Protein AF-A0AAQ0BSC2-F1 (afdb_monomer)

pLDDT: mean 71.48, std 18.11, range [38.56, 98.19]

InterPro domains:
  IPR001387 Cro/C1-type, helix-turn-helix domain [PF01381] (160-189)
  IPR010982 Lambda repressor-like, DNA-binding domain superfamily [SSF47413] (155-192)

Structure (mmCIF, N/CA/C/O backbone):
data_AF-A0AAQ0BSC2-F1
#
_entry.id   AF-A0AAQ0BSC2-F1
#
loop_
_atom_site.group_PDB
_atom_site.id
_atom_site.type_symbol
_atom_site.label_atom_id
_atom_site.label_alt_id
_atom_site.label_comp_id
_atom_site.label_asym_id
_atom_site.label_entity_id
_atom_site.label_seq_id
_atom_site.pdbx_PDB_ins_code
_atom_site.Cartn_x
_atom_site.Cartn_y
_atom_site.Cartn_z
_atom_site.occupancy
_atom_site.B_iso_or_equiv
_atom_site.auth_seq_id
_atom_site.auth_comp_id
_atom_site.auth_asym_id
_atom_site.auth_atom_id
_atom_site.pdbx_PDB_model_num
ATOM 1 N N . MET A 1 1 ? 40.636 36.436 -39.375 1.00 67.44 1 MET A N 1
ATOM 2 C CA . MET A 1 1 ? 40.539 35.038 -38.901 1.00 67.44 1 MET A CA 1
ATOM 3 C C . MET A 1 1 ? 39.418 34.820 -37.890 1.00 67.44 1 MET A C 1
ATOM 5 O O . MET A 1 1 ? 38.574 33.982 -38.158 1.00 67.44 1 MET A O 1
ATOM 9 N N . ALA A 1 2 ? 39.302 35.623 -36.826 1.00 76.56 2 ALA A N 1
ATOM 10 C CA . ALA A 1 2 ? 38.273 35.432 -35.789 1.00 76.56 2 ALA A CA 1
ATOM 11 C C . ALA A 1 2 ? 36.797 35.481 -36.261 1.00 76.56 2 ALA A C 1
ATOM 13 O O . ALA A 1 2 ? 35.924 34.941 -35.589 1.00 76.56 2 ALA A O 1
ATOM 14 N N . LEU A 1 3 ? 36.490 36.124 -37.397 1.00 76.06 3 LEU A N 1
ATOM 15 C CA . LEU A 1 3 ? 35.118 36.169 -37.9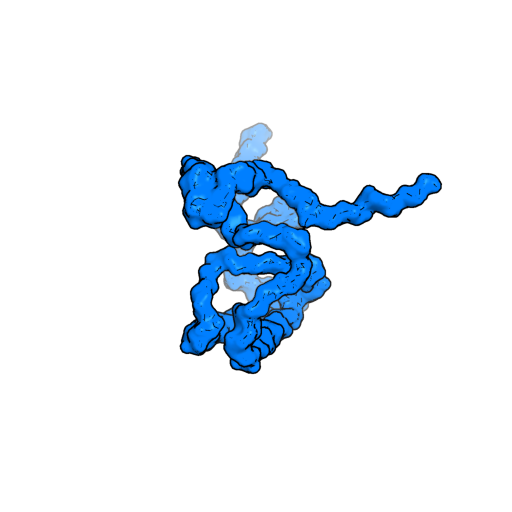26 1.00 76.06 3 LEU A CA 1
ATOM 16 C C . LEU A 1 3 ? 34.697 34.846 -38.597 1.00 76.06 3 LEU A C 1
ATOM 18 O O . LEU A 1 3 ? 33.540 34.458 -38.492 1.00 76.06 3 LEU A O 1
ATOM 22 N N . ALA A 1 4 ? 35.637 34.144 -39.241 1.00 76.06 4 ALA A N 1
ATOM 23 C CA . ALA A 1 4 ? 35.363 32.890 -39.946 1.00 76.06 4 ALA A CA 1
ATOM 24 C C . ALA A 1 4 ? 35.142 31.727 -38.965 1.00 76.06 4 ALA A C 1
ATOM 26 O O . ALA A 1 4 ? 34.224 30.936 -39.139 1.00 76.06 4 ALA A O 1
ATOM 27 N N . GLU A 1 5 ? 35.916 31.676 -37.878 1.00 82.19 5 GLU A N 1
ATOM 28 C CA . GLU A 1 5 ? 35.759 30.656 -36.830 1.00 82.19 5 GLU A CA 1
ATOM 29 C C . GLU A 1 5 ? 34.403 30.760 -36.117 1.00 82.19 5 GLU A C 1
ATOM 31 O O . GLU A 1 5 ? 33.787 29.743 -35.802 1.00 82.19 5 GLU A O 1
ATOM 36 N N . ARG A 1 6 ? 33.886 31.983 -35.922 1.00 81.25 6 ARG A N 1
ATOM 37 C CA . ARG A 1 6 ? 32.558 32.197 -35.324 1.00 81.25 6 ARG A CA 1
ATOM 38 C C . ARG A 1 6 ? 31.429 31.668 -36.213 1.00 81.25 6 ARG A C 1
ATOM 40 O O . ARG A 1 6 ? 30.504 31.052 -35.694 1.00 81.25 6 ARG A O 1
ATOM 47 N N . GLN A 1 7 ? 31.532 31.844 -37.532 1.00 83.50 7 GLN A N 1
ATOM 48 C CA . GLN A 1 7 ? 30.530 31.346 -38.484 1.00 83.50 7 GLN A CA 1
ATOM 49 C C . GLN A 1 7 ? 30.492 29.807 -38.535 1.00 83.50 7 GLN A C 1
ATOM 51 O O . GLN A 1 7 ? 29.414 29.215 -38.615 1.00 83.50 7 GLN A O 1
ATOM 56 N N . THR A 1 8 ? 31.640 29.135 -38.419 1.00 82.38 8 THR A N 1
ATOM 57 C CA . THR A 1 8 ? 31.699 27.662 -38.405 1.00 82.38 8 THR A CA 1
ATOM 58 C C . THR A 1 8 ? 31.036 27.070 -37.158 1.00 82.38 8 THR A C 1
ATOM 60 O O . THR A 1 8 ? 30.249 26.132 -37.258 1.00 82.38 8 THR A O 1
ATOM 63 N N . VAL A 1 9 ? 31.279 27.648 -35.979 1.00 84.81 9 VAL A N 1
ATOM 64 C CA . VAL A 1 9 ? 30.692 27.147 -34.720 1.00 84.81 9 VAL A CA 1
ATOM 65 C C . VAL A 1 9 ? 29.170 27.343 -34.684 1.00 84.81 9 VAL A C 1
ATOM 67 O O . VAL A 1 9 ? 28.435 26.488 -34.178 1.00 84.81 9 VAL A O 1
ATOM 70 N N . GLU A 1 10 ? 28.676 28.450 -35.241 1.00 85.75 10 GLU A N 1
ATOM 71 C CA . GLU A 1 10 ? 27.243 28.753 -35.291 1.00 85.75 10 GLU A CA 1
ATOM 72 C C . GLU A 1 10 ? 26.493 27.805 -36.241 1.00 85.75 10 GLU A C 1
ATOM 74 O O . GLU A 1 10 ? 25.466 27.233 -35.864 1.00 85.75 10 GLU A O 1
ATOM 79 N N . THR A 1 11 ? 27.057 27.540 -37.425 1.00 84.12 11 THR A N 1
ATOM 80 C CA . THR A 1 11 ? 26.480 26.593 -38.397 1.00 84.12 11 THR A CA 1
ATOM 81 C C . THR A 1 11 ? 26.459 25.155 -37.874 1.00 84.12 11 THR A C 1
ATOM 83 O O . THR A 1 11 ? 25.448 24.463 -38.021 1.00 84.12 11 THR A O 1
ATOM 86 N N . GLU A 1 12 ? 27.510 24.712 -37.179 1.00 81.88 12 GLU A N 1
ATOM 87 C CA . GLU A 1 12 ? 27.555 23.382 -36.562 1.00 81.88 12 GLU A CA 1
ATOM 88 C C . GLU A 1 12 ? 26.518 23.239 -35.434 1.00 81.88 12 GLU A C 1
ATOM 90 O O . GLU A 1 12 ? 25.821 22.225 -35.320 1.00 81.88 12 GLU A O 1
ATOM 95 N N . THR A 1 13 ? 26.349 24.285 -34.623 1.00 86.75 13 THR A N 1
ATOM 96 C CA . THR A 1 13 ? 25.344 24.311 -33.552 1.00 86.75 13 THR A CA 1
ATOM 97 C C . THR A 1 13 ? 23.924 24.251 -34.118 1.00 86.75 13 THR A C 1
ATOM 99 O O . THR A 1 13 ? 23.075 23.517 -33.600 1.00 86.75 13 THR A O 1
ATOM 102 N N . GLN A 1 14 ? 23.666 24.969 -35.212 1.00 84.56 14 GLN A N 1
ATOM 103 C CA . GLN A 1 14 ? 22.372 24.968 -35.886 1.00 84.56 14 GLN A CA 1
ATOM 104 C C . GLN A 1 14 ? 22.069 23.607 -36.535 1.00 84.56 14 GLN A C 1
ATOM 106 O O . GLN A 1 14 ? 20.964 23.085 -36.369 1.00 84.56 14 GLN A O 1
ATOM 111 N N . ALA A 1 15 ? 23.058 22.973 -37.175 1.00 74.19 15 ALA A N 1
ATOM 112 C CA . ALA A 1 15 ? 22.928 21.621 -37.722 1.00 74.19 15 ALA A CA 1
ATOM 113 C C . ALA A 1 15 ? 22.594 20.585 -36.630 1.00 74.19 15 ALA A C 1
ATOM 115 O O . ALA A 1 15 ? 21.689 19.764 -36.800 1.00 74.19 15 ALA A O 1
ATOM 116 N N . ARG A 1 16 ? 23.238 20.675 -35.456 1.00 74.88 16 ARG A N 1
ATOM 117 C CA . ARG A 1 16 ? 22.936 19.816 -34.295 1.00 74.88 16 ARG A CA 1
ATOM 118 C C . ARG A 1 16 ? 21.506 20.001 -33.783 1.00 74.88 16 ARG A C 1
ATOM 120 O O . ARG A 1 16 ? 20.845 19.021 -33.440 1.00 74.88 16 ARG A O 1
ATOM 127 N N . GLN A 1 17 ? 21.002 21.235 -33.735 1.00 79.94 17 GLN A N 1
ATOM 128 C CA . GLN A 1 17 ? 19.617 21.495 -33.323 1.00 79.94 17 GLN A CA 1
ATOM 129 C C . GLN A 1 17 ? 18.594 20.926 -34.315 1.00 79.94 17 GLN A C 1
ATOM 131 O O . GLN A 1 17 ? 17.562 20.403 -33.888 1.00 79.94 17 GLN A O 1
ATOM 136 N N . ILE A 1 18 ? 18.885 20.987 -35.617 1.00 75.06 18 ILE A N 1
ATOM 137 C CA . ILE A 1 18 ? 18.033 20.406 -36.662 1.00 75.06 18 ILE A CA 1
ATOM 138 C C . ILE A 1 18 ? 17.999 18.879 -36.531 1.00 75.06 18 ILE A C 1
ATOM 140 O O . ILE A 1 18 ? 16.911 18.308 -36.459 1.00 75.06 18 ILE A O 1
ATOM 144 N N . LEU A 1 19 ? 19.157 18.224 -36.391 1.00 70.81 19 LEU A N 1
ATOM 145 C CA . LEU A 1 19 ? 19.240 16.768 -36.219 1.00 70.81 19 LEU A CA 1
ATOM 146 C C . LEU A 1 19 ? 18.521 16.286 -34.955 1.00 70.81 19 LEU A C 1
ATOM 148 O O . LEU A 1 19 ? 17.802 15.290 -34.997 1.00 70.81 19 LEU A O 1
ATOM 152 N N . LYS A 1 20 ? 18.634 17.029 -33.848 1.00 72.31 20 LYS A N 1
ATOM 153 C CA . LYS A 1 20 ? 17.917 16.719 -32.604 1.00 72.31 20 LYS A CA 1
ATOM 154 C C . LYS A 1 20 ? 16.396 16.829 -32.763 1.00 72.31 20 LYS A C 1
ATOM 156 O O . LYS A 1 20 ? 15.669 16.038 -32.172 1.00 72.31 20 LYS A O 1
ATOM 161 N N . ARG A 1 21 ? 15.905 17.789 -33.558 1.00 74.12 21 ARG A N 1
ATOM 162 C CA . ARG A 1 21 ? 14.469 17.931 -33.866 1.00 74.12 21 ARG A CA 1
ATOM 163 C C . ARG A 1 21 ? 13.961 16.861 -34.832 1.00 74.12 21 ARG A C 1
ATOM 165 O O . ARG A 1 21 ? 12.816 16.449 -34.709 1.00 74.12 21 ARG A O 1
ATOM 172 N N . GLN A 1 22 ? 14.799 16.415 -35.763 1.00 77.44 22 GLN A N 1
ATOM 173 C CA . GLN A 1 22 ? 14.463 15.393 -36.762 1.00 77.44 22 GLN A CA 1
ATOM 174 C C . GLN A 1 22 ? 14.699 13.957 -36.267 1.00 77.44 22 GLN A C 1
ATOM 176 O O . GLN A 1 22 ? 14.525 13.009 -37.026 1.00 77.44 22 GLN A O 1
ATOM 181 N N . GLY A 1 23 ? 15.071 13.790 -34.994 1.00 80.94 23 GLY A N 1
ATOM 182 C CA . GLY A 1 23 ? 15.196 12.487 -34.355 1.00 80.94 23 GLY A CA 1
ATOM 183 C C . GLY A 1 23 ? 16.481 11.731 -34.676 1.00 80.94 23 GLY A C 1
ATOM 184 O O . GLY A 1 23 ? 16.468 10.525 -34.512 1.00 80.94 23 GLY A O 1
ATOM 185 N N . GLY A 1 24 ? 17.566 12.391 -35.103 1.00 83.19 24 GLY A N 1
ATOM 186 C CA . GLY A 1 24 ? 18.868 11.761 -35.375 1.00 83.19 24 GLY A CA 1
ATOM 187 C C . GLY A 1 24 ? 19.424 10.930 -34.206 1.00 83.19 24 GLY A C 1
ATOM 188 O O . GLY A 1 24 ? 19.075 11.152 -33.046 1.00 83.19 24 GLY A O 1
ATOM 189 N N . TYR A 1 25 ? 20.315 9.983 -34.502 1.00 80.00 25 TYR A N 1
ATOM 190 C CA . TYR A 1 25 ? 20.993 9.163 -33.491 1.00 80.00 25 TYR A CA 1
ATOM 191 C C . TYR A 1 25 ? 22.417 9.676 -33.245 1.00 80.00 25 TYR A C 1
ATOM 193 O O . TYR A 1 25 ? 23.099 10.119 -34.171 1.00 80.00 25 TYR A O 1
ATOM 201 N N . ARG A 1 26 ? 22.869 9.616 -31.988 1.00 82.00 26 ARG A N 1
ATOM 202 C CA . ARG A 1 26 ? 24.246 9.944 -31.606 1.00 82.00 26 ARG A CA 1
ATOM 203 C C . ARG A 1 26 ? 25.057 8.659 -31.513 1.00 82.00 26 ARG A C 1
ATOM 205 O O . ARG A 1 26 ? 24.762 7.826 -30.659 1.00 82.00 26 ARG A O 1
ATOM 212 N N . ASP A 1 27 ? 26.077 8.532 -32.351 1.00 76.88 27 ASP A N 1
ATOM 213 C CA . ASP A 1 27 ? 26.990 7.393 -32.310 1.00 76.88 27 ASP A CA 1
ATOM 214 C C . ASP A 1 27 ? 27.767 7.397 -30.975 1.00 76.88 27 ASP A C 1
ATOM 216 O O . ASP A 1 27 ? 28.404 8.400 -30.637 1.00 76.88 27 ASP A O 1
ATOM 220 N N . PRO A 1 28 ? 27.704 6.317 -30.176 1.00 61.62 28 PRO A N 1
ATOM 221 C CA . PRO A 1 28 ? 28.366 6.246 -28.879 1.00 61.62 28 PRO A CA 1
ATOM 222 C C . PRO A 1 28 ? 29.896 6.173 -28.972 1.00 61.62 28 PRO A C 1
ATOM 224 O O . PRO A 1 28 ? 30.553 6.479 -27.979 1.00 61.62 28 PRO A O 1
ATOM 227 N N . LEU A 1 29 ? 30.464 5.778 -30.118 1.00 66.88 29 LEU A N 1
ATOM 228 C CA . LEU A 1 29 ? 31.912 5.640 -30.296 1.00 66.88 29 LEU A CA 1
ATOM 229 C C . LEU A 1 29 ? 32.557 6.948 -30.758 1.00 66.88 29 LEU A C 1
ATOM 231 O O . LEU A 1 29 ? 33.541 7.386 -30.167 1.00 66.88 29 LEU A O 1
ATOM 235 N N . SER A 1 30 ? 31.997 7.590 -31.786 1.00 83.75 30 SER A N 1
ATOM 236 C CA . SER A 1 30 ? 32.516 8.862 -32.316 1.00 83.75 30 SER A CA 1
ATOM 237 C C . SER A 1 30 ? 31.967 10.093 -31.588 1.00 83.75 30 SER A C 1
ATOM 239 O O . SER A 1 30 ? 32.591 11.152 -31.577 1.00 83.75 30 SER A O 1
ATOM 241 N N . GLY A 1 31 ? 30.791 9.979 -30.963 1.00 83.94 31 GLY A N 1
ATOM 242 C CA . GLY A 1 31 ? 30.077 11.101 -30.359 1.00 83.94 31 GLY A CA 1
ATOM 243 C C . GLY A 1 31 ? 29.388 12.026 -31.368 1.00 83.94 31 GLY A C 1
ATOM 244 O O . GLY A 1 31 ? 28.750 12.994 -30.929 1.00 83.94 31 GLY A O 1
ATOM 245 N N . GLU A 1 32 ? 29.496 11.730 -32.668 1.00 80.81 32 GLU A N 1
ATOM 246 C CA . GLU A 1 32 ? 28.893 12.480 -33.767 1.00 80.81 32 GLU A CA 1
ATOM 247 C C . GLU A 1 32 ? 27.393 12.187 -33.910 1.00 80.81 32 GLU A C 1
ATOM 249 O O . GLU A 1 32 ? 26.880 11.141 -33.502 1.00 80.81 32 GLU A O 1
ATOM 254 N N . TRP A 1 33 ? 26.670 13.151 -34.478 1.00 79.88 33 TRP A N 1
ATOM 255 C CA . TRP A 1 33 ? 25.238 13.038 -34.739 1.00 79.88 33 TRP A CA 1
ATOM 256 C C . TRP A 1 33 ? 24.997 12.663 -36.194 1.00 79.88 33 TRP A C 1
ATOM 258 O O . TRP A 1 33 ? 25.408 13.392 -37.095 1.00 79.88 33 TRP A O 1
ATOM 268 N N . TYR A 1 34 ? 24.261 11.575 -36.408 1.00 75.94 34 TYR A N 1
ATOM 269 C CA . TYR A 1 34 ? 23.864 11.110 -37.730 1.00 75.94 34 TYR A CA 1
ATOM 270 C C . TYR A 1 34 ? 22.351 11.294 -37.919 1.00 75.94 34 TYR A C 1
ATOM 272 O O . TYR A 1 34 ? 21.574 11.027 -36.992 1.00 75.94 34 TYR A O 1
ATOM 280 N N . PRO A 1 35 ? 21.890 11.751 -39.097 1.00 80.69 35 PRO A N 1
ATOM 281 C CA . PRO A 1 35 ? 20.468 11.712 -39.418 1.00 80.69 35 PRO A CA 1
ATOM 282 C C . PRO A 1 35 ? 19.991 10.255 -39.404 1.00 80.69 35 PRO A C 1
ATOM 284 O O . PRO A 1 35 ? 20.728 9.363 -39.830 1.00 80.69 35 PRO A O 1
ATOM 287 N N . PHE A 1 36 ? 18.764 9.994 -38.937 1.00 69.06 36 PHE A N 1
ATOM 288 C CA . PHE A 1 36 ? 18.170 8.678 -39.179 1.00 69.06 36 PHE A CA 1
ATOM 289 C C . PHE A 1 36 ? 18.122 8.463 -40.694 1.00 69.06 36 PHE A C 1
ATOM 291 O O . PHE A 1 36 ? 17.682 9.368 -41.413 1.00 69.06 36 PHE A O 1
ATOM 298 N N . PRO A 1 37 ? 18.585 7.312 -41.205 1.00 66.12 37 PRO A N 1
ATOM 299 C CA . PRO A 1 37 ? 18.471 7.039 -42.624 1.00 66.12 37 PRO A CA 1
ATOM 300 C C . PRO A 1 37 ? 16.989 7.103 -43.004 1.00 66.12 37 PRO A C 1
ATOM 302 O O . PRO A 1 37 ? 16.150 6.489 -42.342 1.00 66.12 37 PRO A O 1
ATOM 305 N N . ALA A 1 38 ? 16.664 7.864 -44.055 1.00 58.78 38 ALA A N 1
ATOM 306 C CA . ALA A 1 38 ? 15.328 7.841 -44.639 1.00 58.78 38 ALA A CA 1
ATOM 307 C C . ALA A 1 38 ? 14.943 6.377 -44.931 1.00 58.78 38 ALA A C 1
ATOM 309 O O . ALA A 1 38 ? 15.820 5.605 -45.333 1.00 58.78 38 ALA A O 1
ATOM 310 N N . PRO A 1 39 ? 13.677 5.968 -44.747 1.00 56.38 39 PRO A N 1
ATOM 311 C CA . PRO A 1 39 ? 13.263 4.567 -44.877 1.00 56.38 39 PRO A CA 1
ATOM 312 C C . PRO A 1 39 ? 13.563 3.956 -46.260 1.00 56.38 39 PRO A C 1
ATOM 314 O O . PRO A 1 39 ? 13.664 2.737 -46.373 1.00 56.38 39 PRO A O 1
ATOM 317 N N . GLU A 1 40 ? 13.792 4.784 -47.285 1.00 50.31 40 GLU A N 1
ATOM 318 C CA . GLU A 1 40 ? 14.207 4.379 -48.638 1.00 50.31 40 GLU A CA 1
ATOM 319 C C . GLU A 1 40 ? 15.724 4.109 -48.797 1.00 50.31 40 GLU A C 1
ATOM 321 O O . GLU A 1 40 ? 16.142 3.391 -49.706 1.00 50.31 40 GLU A O 1
ATOM 326 N N . ALA A 1 41 ? 16.575 4.662 -47.929 1.00 50.41 41 ALA A N 1
ATOM 327 C CA . ALA A 1 41 ? 18.034 4.544 -48.016 1.00 50.41 41 ALA A CA 1
ATOM 328 C C . ALA A 1 41 ? 18.645 3.144 -47.736 1.00 50.41 41 ALA A C 1
ATOM 330 O O . ALA A 1 41 ? 19.745 2.889 -48.241 1.00 50.41 41 ALA A O 1
ATOM 331 N N . PRO A 1 42 ? 18.017 2.205 -46.989 1.00 56.62 42 PRO A N 1
ATOM 332 C CA . PRO A 1 42 ? 18.660 0.934 -46.655 1.00 56.62 42 PRO A CA 1
ATOM 333 C C . PRO A 1 42 ? 18.937 0.060 -47.878 1.00 56.62 42 PRO A C 1
ATOM 335 O O . PRO A 1 42 ? 19.923 -0.670 -47.895 1.00 56.62 42 PRO A O 1
ATOM 338 N N . VAL A 1 43 ? 18.102 0.124 -48.919 1.00 55.97 43 VAL A N 1
ATOM 339 C CA . VAL A 1 43 ? 18.140 -0.869 -50.004 1.00 55.97 43 VAL A CA 1
ATOM 340 C C . VAL A 1 43 ? 19.433 -0.771 -50.823 1.00 55.97 43 VAL A C 1
ATOM 342 O O . VAL A 1 43 ? 20.054 -1.793 -51.101 1.00 55.97 43 VAL A O 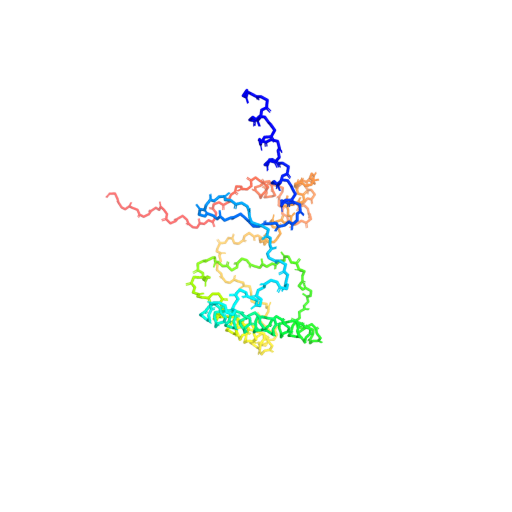1
ATOM 345 N N . ALA A 1 44 ? 19.899 0.446 -51.129 1.00 57.44 44 ALA A N 1
ATOM 346 C CA . ALA A 1 44 ? 21.121 0.667 -51.912 1.00 57.44 44 ALA A CA 1
ATOM 347 C C . ALA A 1 44 ? 22.419 0.397 -51.119 1.00 57.44 44 ALA A C 1
ATOM 349 O O . ALA A 1 44 ? 23.455 0.051 -51.697 1.00 57.44 44 ALA A O 1
ATOM 350 N N . LEU A 1 45 ? 22.373 0.543 -49.791 1.00 55.16 45 LEU A N 1
ATOM 351 C CA . LEU A 1 45 ? 23.496 0.265 -48.890 1.00 55.16 45 LEU A CA 1
ATOM 352 C C . LEU A 1 45 ? 23.608 -1.237 -48.592 1.00 55.16 45 LEU A C 1
ATOM 354 O O . LEU A 1 45 ? 24.708 -1.784 -48.614 1.00 55.16 45 LEU A O 1
ATOM 358 N N . LEU A 1 46 ? 22.478 -1.927 -48.424 1.00 52.41 46 LEU A N 1
ATOM 359 C CA . LEU A 1 46 ? 22.427 -3.375 -48.198 1.00 52.41 46 LEU A CA 1
ATOM 360 C C . LEU A 1 46 ? 22.898 -4.182 -49.418 1.00 52.41 46 LEU A C 1
ATOM 362 O O . LEU A 1 46 ? 23.487 -5.245 -49.244 1.00 52.41 46 LEU A O 1
ATOM 366 N N . SER A 1 47 ? 22.746 -3.664 -50.642 1.00 62.38 47 SER A N 1
ATOM 367 C CA . SER A 1 47 ? 23.335 -4.283 -51.842 1.00 62.38 47 SER A CA 1
ATOM 368 C C . SER A 1 47 ? 24.868 -4.266 -51.868 1.00 62.38 47 SER A C 1
ATOM 370 O O . SER A 1 47 ? 25.464 -5.080 -52.567 1.00 62.38 47 SER A O 1
ATOM 372 N N . LYS A 1 48 ? 25.520 -3.370 -51.113 1.00 71.94 48 LYS A N 1
ATOM 373 C CA . LYS A 1 48 ? 26.989 -3.318 -51.010 1.00 71.94 48 LYS A CA 1
ATOM 374 C C . LYS A 1 48 ? 27.545 -4.217 -49.898 1.00 71.94 48 LYS A C 1
ATOM 376 O O . LYS A 1 48 ? 28.742 -4.480 -49.892 1.00 71.94 48 LYS A O 1
ATOM 381 N N . PHE A 1 49 ? 26.689 -4.696 -48.990 1.00 66.56 49 PHE A N 1
ATOM 382 C CA . PHE A 1 49 ? 27.074 -5.477 -47.811 1.00 66.56 49 PHE A CA 1
ATOM 383 C C . PHE A 1 49 ? 26.092 -6.645 -47.591 1.00 66.56 49 PHE A C 1
ATOM 385 O O . PHE A 1 49 ? 25.165 -6.531 -46.782 1.00 66.56 49 PHE A O 1
ATOM 392 N N . PRO A 1 50 ? 26.266 -7.779 -48.298 1.00 68.75 50 PRO A N 1
ATOM 393 C CA . PRO A 1 50 ? 25.329 -8.908 -48.249 1.00 68.75 50 PRO A CA 1
ATOM 394 C C . PRO A 1 50 ? 25.166 -9.511 -46.841 1.00 68.75 50 PRO A C 1
ATOM 396 O O . PRO A 1 50 ? 24.073 -9.955 -46.489 1.00 68.75 50 PRO A O 1
ATOM 399 N N . GLU A 1 51 ? 26.199 -9.439 -45.999 1.00 56.66 51 GLU A N 1
ATOM 400 C CA . GLU A 1 51 ? 26.159 -9.884 -44.598 1.00 56.66 51 GLU A CA 1
ATOM 401 C C . GLU A 1 51 ? 25.182 -9.047 -43.748 1.00 56.66 51 GLU A C 1
ATOM 403 O O . GLU A 1 51 ? 24.395 -9.589 -42.969 1.00 56.66 51 GLU A O 1
ATOM 408 N N . LEU A 1 52 ? 25.131 -7.724 -43.962 1.00 55.72 52 LEU A N 1
ATOM 409 C CA . LEU A 1 52 ? 24.168 -6.845 -43.285 1.00 55.72 52 LEU A CA 1
ATOM 410 C C . LEU A 1 52 ? 22.730 -7.103 -43.759 1.00 55.72 52 LEU A C 1
ATOM 412 O O . LEU A 1 52 ? 21.784 -6.943 -42.986 1.00 55.72 52 LEU A O 1
ATOM 416 N N . ALA A 1 53 ? 22.547 -7.548 -45.006 1.00 63.81 53 ALA A N 1
ATOM 417 C CA . ALA A 1 53 ? 21.240 -7.946 -45.522 1.00 63.81 53 ALA A CA 1
ATOM 418 C C . ALA A 1 53 ? 20.739 -9.250 -44.879 1.00 63.81 53 ALA A C 1
ATOM 420 O O . ALA A 1 53 ? 19.546 -9.381 -44.600 1.00 63.81 53 ALA A O 1
ATOM 421 N N . GLU A 1 54 ? 21.618 -10.212 -44.596 1.00 64.44 54 GLU A N 1
ATOM 422 C CA . GLU A 1 54 ? 21.268 -11.414 -43.827 1.00 64.44 54 GLU A CA 1
ATOM 423 C C . GLU A 1 54 ? 20.943 -11.100 -42.367 1.00 64.44 54 GLU A C 1
ATOM 425 O O . GLU A 1 54 ? 19.901 -11.535 -41.871 1.00 64.44 54 GLU A O 1
ATOM 430 N N . MET A 1 55 ? 21.741 -10.253 -41.712 1.00 63.31 55 MET A N 1
ATOM 431 C CA . MET A 1 55 ? 21.454 -9.795 -40.349 1.00 63.31 55 MET A CA 1
ATOM 432 C C . MET A 1 55 ? 20.132 -9.019 -40.266 1.00 63.31 55 MET A C 1
ATOM 434 O O . MET A 1 55 ? 19.337 -9.255 -39.357 1.00 63.31 55 MET A O 1
ATOM 438 N N . SER A 1 56 ? 19.847 -8.146 -41.238 1.00 69.00 56 SER A N 1
ATOM 439 C CA . SER A 1 56 ? 18.583 -7.402 -41.330 1.00 69.00 56 SER A CA 1
ATOM 440 C C . SER A 1 56 ? 17.385 -8.321 -41.588 1.00 69.00 56 SER A C 1
ATOM 442 O O . SER A 1 56 ? 16.321 -8.136 -40.994 1.00 69.00 56 SER A O 1
ATOM 444 N N . ARG A 1 57 ? 17.540 -9.362 -42.418 1.00 67.94 57 ARG A N 1
ATOM 445 C CA . ARG A 1 57 ? 16.504 -10.392 -42.606 1.00 67.94 57 ARG A CA 1
ATOM 446 C C . ARG A 1 57 ? 16.235 -11.156 -41.309 1.00 67.94 57 ARG A C 1
ATOM 448 O O . ARG A 1 57 ? 15.072 -11.332 -40.951 1.00 67.94 57 ARG A O 1
ATOM 455 N N . GLY A 1 58 ? 17.283 -11.525 -40.571 1.00 75.38 58 GLY A N 1
ATOM 456 C CA . GLY A 1 58 ? 17.164 -12.143 -39.248 1.00 75.38 58 GLY A CA 1
ATOM 457 C C . GLY A 1 58 ? 16.491 -11.230 -38.216 1.00 75.38 58 GLY A C 1
ATOM 458 O O . GLY A 1 58 ? 15.592 -11.664 -37.496 1.00 75.38 58 GLY A O 1
ATOM 459 N N . ALA A 1 59 ? 16.859 -9.947 -38.181 1.00 69.44 59 ALA A N 1
ATOM 460 C CA . ALA A 1 59 ? 16.262 -8.952 -37.291 1.00 69.44 59 ALA A CA 1
ATOM 461 C C . ALA A 1 59 ? 14.779 -8.704 -37.614 1.00 69.44 59 ALA A C 1
ATOM 463 O O . ALA A 1 59 ? 13.942 -8.701 -36.712 1.00 69.44 59 ALA A O 1
ATOM 464 N N . ASN A 1 60 ? 14.427 -8.586 -38.897 1.00 72.69 60 ASN A N 1
ATOM 465 C CA . ASN A 1 60 ? 13.040 -8.434 -39.335 1.00 72.69 60 ASN A CA 1
ATOM 466 C C . ASN A 1 60 ? 12.195 -9.683 -39.050 1.00 72.69 60 ASN A C 1
ATOM 468 O O . ASN A 1 60 ? 11.033 -9.558 -38.666 1.00 72.69 60 ASN A O 1
ATOM 472 N N . ALA A 1 61 ? 12.759 -10.885 -39.193 1.00 70.94 61 ALA A N 1
ATOM 473 C CA . ALA A 1 61 ? 12.077 -12.121 -38.814 1.00 70.94 61 ALA A CA 1
ATOM 474 C C . ALA A 1 61 ? 11.796 -12.169 -37.301 1.00 70.94 61 ALA A C 1
ATOM 476 O O . ALA A 1 61 ? 10.683 -12.504 -36.894 1.00 70.94 61 ALA A O 1
ATOM 477 N N . ARG A 1 62 ? 12.763 -11.754 -36.469 1.00 63.16 62 ARG A N 1
ATOM 478 C CA . ARG A 1 62 ? 12.587 -11.643 -35.011 1.00 63.16 62 ARG A CA 1
ATOM 479 C C . ARG A 1 62 ? 11.529 -10.606 -34.633 1.00 63.16 62 ARG A C 1
ATOM 481 O O . ARG A 1 62 ? 10.682 -10.895 -33.795 1.00 63.16 62 ARG A O 1
ATOM 488 N N . LEU A 1 63 ? 11.522 -9.439 -35.279 1.00 72.31 63 LEU A N 1
ATOM 489 C CA . LEU A 1 63 ? 10.515 -8.403 -35.032 1.00 72.31 63 LEU A CA 1
ATOM 490 C C . LEU A 1 63 ? 9.102 -8.881 -35.401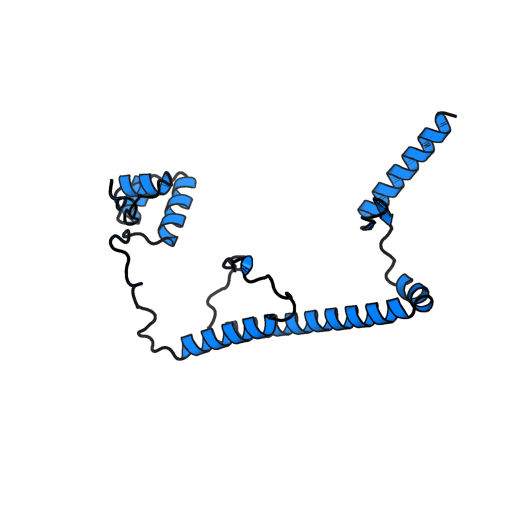 1.00 72.31 63 LEU A C 1
ATOM 492 O O . LEU A 1 63 ? 8.165 -8.698 -34.626 1.00 72.31 63 LEU A O 1
ATOM 496 N N . LYS A 1 64 ? 8.952 -9.572 -36.539 1.00 76.81 64 LYS A N 1
ATOM 497 C CA . LYS A 1 64 ? 7.679 -10.196 -36.937 1.00 76.81 64 LYS A CA 1
ATOM 498 C C . LYS A 1 64 ? 7.206 -11.240 -35.922 1.00 76.81 64 LYS A C 1
ATOM 500 O O . LYS A 1 64 ? 6.020 -11.268 -35.601 1.00 76.81 64 LYS A O 1
ATOM 505 N N . LEU A 1 65 ? 8.116 -12.059 -35.387 1.00 73.88 65 LEU A N 1
ATOM 506 C CA . LEU A 1 65 ? 7.793 -13.032 -34.340 1.00 73.88 65 LEU A CA 1
ATOM 507 C C . LEU A 1 65 ? 7.317 -12.346 -33.049 1.00 73.88 65 LEU A C 1
ATOM 509 O O . LEU A 1 65 ? 6.337 -12.787 -32.454 1.00 73.88 65 LEU A O 1
ATOM 513 N N . LEU A 1 66 ? 7.965 -11.251 -32.640 1.00 73.69 66 LEU A N 1
ATOM 514 C CA . LEU A 1 66 ? 7.549 -10.466 -31.473 1.00 73.69 66 LEU A CA 1
ATOM 515 C C . LEU A 1 66 ? 6.160 -9.850 -31.662 1.00 73.69 66 LEU A C 1
ATOM 517 O O . LEU A 1 66 ? 5.334 -9.950 -30.760 1.00 73.69 66 LEU A O 1
ATOM 521 N N . HIS A 1 67 ? 5.868 -9.281 -32.835 1.00 79.38 67 HIS A N 1
ATOM 522 C CA . HIS A 1 67 ? 4.533 -8.753 -33.137 1.00 79.38 67 HIS A CA 1
ATOM 523 C C . HIS A 1 67 ? 3.460 -9.849 -33.113 1.00 79.38 67 HIS A C 1
ATOM 525 O O . HIS A 1 67 ? 2.395 -9.650 -32.535 1.00 79.38 67 HIS A O 1
ATOM 531 N N . HIS A 1 68 ? 3.743 -11.026 -33.682 1.00 83.12 68 HIS A N 1
ATOM 532 C CA . HIS A 1 68 ? 2.815 -12.157 -33.633 1.00 83.12 68 HIS A CA 1
ATOM 533 C C . HIS A 1 68 ? 2.566 -12.634 -32.192 1.00 83.12 68 HIS A C 1
ATOM 535 O O . HIS A 1 68 ? 1.429 -12.909 -31.813 1.00 83.12 68 HIS A O 1
ATOM 541 N N . ARG A 1 69 ? 3.617 -12.707 -31.362 1.00 77.75 69 ARG A N 1
ATOM 542 C CA . ARG A 1 69 ? 3.494 -13.051 -29.936 1.00 77.75 69 ARG A CA 1
ATOM 543 C C . ARG A 1 69 ? 2.679 -12.008 -29.170 1.00 77.75 69 ARG A C 1
ATOM 545 O O . ARG A 1 69 ? 1.785 -12.391 -28.424 1.00 77.75 69 ARG A O 1
ATOM 552 N N . ALA A 1 70 ? 2.925 -10.717 -29.393 1.00 78.12 70 ALA A N 1
ATOM 553 C CA . ALA A 1 70 ? 2.146 -9.637 -28.786 1.00 78.12 70 ALA A CA 1
ATOM 554 C C . ALA A 1 70 ? 0.652 -9.740 -29.144 1.00 78.12 70 ALA A C 1
ATOM 556 O O . ALA A 1 70 ? -0.191 -9.729 -28.252 1.00 78.12 70 ALA A O 1
ATOM 557 N N . ALA A 1 71 ? 0.330 -9.971 -30.421 1.00 82.19 71 ALA A N 1
ATOM 558 C CA . ALA A 1 71 ? -1.050 -10.176 -30.864 1.00 82.19 71 ALA A CA 1
ATOM 559 C C . ALA A 1 71 ? -1.709 -11.403 -30.201 1.00 82.19 71 ALA A C 1
ATOM 561 O O . ALA A 1 71 ? -2.885 -11.363 -29.839 1.00 82.19 71 ALA A O 1
ATOM 562 N N . ARG A 1 72 ? -0.955 -12.492 -29.989 1.00 87.12 72 ARG A N 1
ATOM 563 C CA . ARG A 1 72 ? -1.460 -13.678 -29.279 1.00 87.12 72 ARG A CA 1
ATOM 564 C C . ARG A 1 72 ? -1.753 -13.386 -27.805 1.00 87.12 72 ARG A C 1
ATOM 566 O O . ARG A 1 72 ? -2.756 -13.875 -27.292 1.00 87.12 72 ARG A O 1
ATOM 573 N N . TYR A 1 73 ? -0.922 -12.586 -27.138 1.00 80.50 73 TYR A N 1
ATOM 574 C CA . TYR A 1 73 ? -1.183 -12.150 -25.763 1.00 80.50 73 TYR A CA 1
ATOM 575 C C . TYR A 1 73 ? -2.454 -11.306 -25.654 1.00 80.50 73 TYR A C 1
ATOM 577 O O . TYR A 1 73 ? -3.255 -11.546 -24.755 1.00 80.50 73 TYR A O 1
ATOM 585 N N . GLU A 1 74 ? -2.683 -10.371 -26.577 1.00 83.62 74 GLU A N 1
ATOM 586 C CA . GLU A 1 74 ? -3.912 -9.563 -26.592 1.00 83.62 74 GLU A CA 1
ATOM 587 C C . GLU A 1 74 ? -5.170 -10.426 -26.781 1.00 83.62 74 GLU A C 1
ATOM 589 O O . GLU A 1 74 ? -6.179 -10.227 -26.095 1.00 83.62 74 GLU A O 1
ATOM 594 N N . GLN A 1 75 ? -5.101 -11.441 -27.650 1.00 85.62 75 GLN A N 1
ATOM 595 C CA . GLN A 1 75 ? -6.182 -12.419 -27.805 1.00 85.62 75 GLN A CA 1
ATOM 596 C C . GLN A 1 75 ? -6.438 -13.207 -26.515 1.00 85.62 75 GLN A C 1
ATOM 598 O O . GLN A 1 75 ? -7.586 -13.306 -26.092 1.00 85.62 75 GLN A O 1
ATOM 603 N N . LEU A 1 76 ? -5.391 -13.718 -25.860 1.00 83.25 76 LEU A N 1
ATOM 604 C CA . LEU A 1 76 ? -5.527 -14.463 -24.603 1.00 83.25 76 LEU A CA 1
ATOM 605 C C . LEU A 1 76 ? -6.119 -13.604 -23.481 1.00 83.25 76 LEU A C 1
ATOM 607 O O . LEU A 1 76 ? -6.973 -14.075 -22.737 1.00 83.25 76 LEU A O 1
ATOM 611 N N . LEU A 1 77 ? -5.715 -12.335 -23.374 1.00 78.88 77 LEU A N 1
ATOM 612 C CA . LEU A 1 77 ? -6.309 -11.402 -22.413 1.00 78.88 77 LEU A CA 1
ATOM 613 C C . LEU A 1 77 ? -7.806 -11.199 -22.682 1.00 78.88 77 LEU A C 1
ATOM 615 O O . LEU A 1 77 ? -8.604 -11.210 -21.745 1.00 78.88 77 LEU A O 1
ATOM 619 N N . THR A 1 78 ? -8.190 -11.090 -23.956 1.00 83.00 78 THR A N 1
ATOM 620 C CA . THR A 1 78 ? -9.595 -10.969 -24.372 1.00 83.00 78 THR A CA 1
ATOM 621 C C . THR A 1 78 ? -10.394 -12.234 -24.035 1.00 83.00 78 THR A C 1
ATOM 623 O O . THR A 1 78 ? -11.490 -12.139 -23.485 1.00 83.00 78 THR A O 1
ATOM 626 N N . GLU A 1 79 ? -9.845 -13.422 -24.308 1.00 86.00 79 GLU A N 1
ATOM 627 C CA . GLU A 1 79 ? -10.461 -14.715 -23.971 1.00 86.00 79 GLU A CA 1
ATOM 628 C C . GLU A 1 79 ? -10.645 -14.877 -22.451 1.00 86.00 79 GLU A C 1
ATOM 630 O O . GLU A 1 79 ? -11.723 -15.255 -21.990 1.00 86.00 79 GLU A O 1
ATOM 635 N N . LEU A 1 80 ? -9.628 -14.532 -21.654 1.00 81.69 80 LEU A N 1
ATOM 636 C CA . LEU A 1 80 ? -9.682 -14.609 -20.191 1.00 81.69 80 LEU A CA 1
ATOM 637 C C . LEU A 1 80 ? -10.681 -13.613 -19.582 1.00 81.69 80 LEU A C 1
ATOM 639 O O . LEU A 1 80 ? -11.357 -13.938 -18.600 1.00 81.69 80 LEU A O 1
ATOM 643 N N . GLN A 1 81 ? -10.805 -12.422 -20.173 1.00 80.62 81 GLN A N 1
ATOM 644 C CA . GLN A 1 81 ? -11.813 -11.435 -19.792 1.00 80.62 81 GLN A CA 1
ATOM 645 C C . GLN A 1 81 ? -13.229 -11.921 -20.137 1.00 80.62 81 GLN A C 1
ATOM 647 O O . GLN A 1 81 ? -14.129 -11.822 -19.304 1.00 80.62 81 GLN A O 1
ATOM 652 N N . ALA A 1 82 ? -13.427 -12.502 -21.325 1.00 82.88 82 ALA A N 1
ATOM 653 C CA . ALA A 1 82 ? -14.710 -13.075 -21.736 1.00 82.88 82 ALA A CA 1
ATOM 654 C C . ALA A 1 82 ? -15.134 -14.262 -20.853 1.00 82.88 82 ALA A C 1
ATOM 656 O O . ALA A 1 82 ? -16.318 -14.434 -20.571 1.00 82.88 82 ALA A O 1
ATOM 657 N N . ALA A 1 83 ? -14.171 -15.046 -20.362 1.00 84.69 83 ALA A N 1
ATOM 658 C CA . ALA A 1 83 ? -14.402 -16.148 -19.432 1.00 84.69 83 ALA A CA 1
ATOM 659 C C . ALA A 1 83 ? -14.706 -15.700 -17.986 1.00 84.69 83 ALA A C 1
ATOM 661 O O . ALA A 1 83 ? -14.849 -16.551 -17.108 1.00 84.69 83 ALA A O 1
ATOM 662 N N . GLY A 1 84 ? -14.743 -14.391 -17.697 1.00 87.81 84 GLY A N 1
ATOM 663 C CA . GLY A 1 84 ? -14.957 -13.866 -16.341 1.00 87.81 84 GLY A CA 1
ATOM 664 C C . GLY A 1 84 ? -13.855 -14.254 -15.348 1.00 87.81 84 GLY A C 1
ATOM 665 O O . GLY A 1 84 ? -14.052 -14.170 -14.140 1.00 87.81 84 GLY A O 1
ATOM 666 N N . SER A 1 85 ? -12.698 -14.708 -15.844 1.00 72.56 85 SER A N 1
ATOM 667 C CA . SER A 1 85 ? -11.594 -15.229 -15.024 1.00 72.56 85 SER A CA 1
ATOM 668 C C . SER A 1 85 ? -10.637 -14.136 -14.540 1.00 72.56 85 SER A C 1
ATOM 670 O O . SER A 1 85 ? -9.753 -14.401 -13.725 1.00 72.56 85 SER A O 1
ATOM 672 N N . ILE A 1 86 ? -10.817 -12.904 -15.021 1.00 61.69 86 ILE A N 1
ATOM 673 C CA . ILE A 1 86 ? -10.056 -11.731 -14.603 1.00 61.69 86 ILE A CA 1
ATOM 674 C C . ILE A 1 86 ? -11.044 -10.627 -14.215 1.00 61.69 86 ILE A C 1
ATOM 676 O O . ILE A 1 86 ? -11.614 -9.960 -15.077 1.00 61.69 86 ILE A O 1
ATOM 680 N N . GLU A 1 87 ? -11.236 -10.411 -12.914 1.00 51.19 87 GLU A N 1
ATOM 681 C CA . GLU A 1 87 ? -11.818 -9.162 -12.418 1.00 51.19 87 GLU A CA 1
ATOM 682 C C . GLU A 1 87 ? -10.747 -8.069 -12.560 1.00 51.19 87 GLU A C 1
ATOM 684 O O . GLU A 1 87 ? -9.755 -8.085 -11.841 1.00 51.19 87 GLU A O 1
ATOM 689 N N . PHE A 1 88 ? -10.915 -7.193 -13.558 1.00 49.06 88 PHE A N 1
ATOM 690 C CA . PHE A 1 88 ? -10.176 -5.940 -13.791 1.00 49.06 88 PHE A CA 1
ATOM 691 C C . PHE A 1 88 ? -8.688 -5.926 -13.376 1.00 49.06 88 PHE A C 1
ATOM 693 O O . PHE A 1 88 ? -8.324 -5.527 -12.271 1.00 49.06 88 PHE A O 1
ATOM 700 N N . TYR A 1 89 ? -7.799 -6.246 -14.322 1.00 51.78 89 TYR A N 1
ATOM 701 C CA . TYR A 1 89 ? -6.407 -5.790 -14.254 1.00 51.78 89 TYR A CA 1
ATOM 702 C C . TYR A 1 89 ? -6.360 -4.300 -14.623 1.00 51.78 89 TYR A C 1
ATOM 704 O O . TYR A 1 89 ? -6.528 -3.945 -15.788 1.00 51.78 89 TYR A O 1
ATOM 712 N N . GLU A 1 90 ? -6.128 -3.416 -13.650 1.00 44.72 90 GLU A N 1
ATOM 713 C CA . GLU A 1 90 ? -5.755 -2.028 -13.946 1.00 44.72 90 GLU A CA 1
ATOM 714 C C . GLU A 1 90 ? -4.358 -2.009 -14.604 1.00 44.72 90 GLU A C 1
ATOM 716 O O . GLU A 1 90 ? -3.397 -2.520 -14.004 1.00 44.72 90 GLU A O 1
ATOM 721 N N . PRO A 1 91 ? -4.204 -1.430 -15.813 1.00 39.81 91 PRO A N 1
ATOM 722 C CA . PRO A 1 91 ? -2.907 -1.281 -16.464 1.00 39.81 91 PRO A CA 1
ATOM 723 C C . PRO A 1 91 ? -1.998 -0.400 -15.592 1.00 39.81 91 PRO A C 1
ATOM 725 O O . PRO A 1 91 ? -2.149 0.816 -15.547 1.00 39.81 91 PRO A O 1
ATOM 728 N N . GLY A 1 92 ? -1.068 -1.018 -14.860 1.00 45.91 92 GLY A N 1
ATOM 729 C CA . GLY A 1 92 ? -0.161 -0.310 -13.944 1.00 45.91 92 GLY A CA 1
ATOM 730 C C . GLY A 1 92 ? 0.139 -1.039 -12.635 1.00 45.91 92 GLY A C 1
ATOM 731 O O . GLY A 1 92 ? 1.083 -0.669 -11.941 1.00 45.91 92 GLY A O 1
ATOM 732 N N . THR A 1 93 ? -0.595 -2.110 -12.317 1.00 46.44 93 THR A N 1
ATOM 733 C CA . THR A 1 93 ? -0.390 -2.885 -11.082 1.00 46.44 93 THR A CA 1
ATOM 734 C C . THR A 1 93 ? 0.308 -4.213 -11.384 1.00 46.44 93 THR A C 1
ATOM 736 O O . THR A 1 93 ? -0.239 -5.293 -11.181 1.00 46.44 93 THR A O 1
ATOM 739 N N . LEU A 1 94 ? 1.526 -4.149 -11.924 1.00 42.84 94 LEU A N 1
ATOM 740 C CA . LEU A 1 94 ? 2.383 -5.331 -12.021 1.00 42.84 94 LEU A CA 1
ATOM 741 C C . LEU A 1 94 ? 2.984 -5.631 -10.640 1.00 42.84 94 LEU A C 1
ATOM 743 O O . LEU A 1 94 ? 3.595 -4.763 -10.015 1.00 42.84 94 LEU A O 1
ATOM 747 N N . LEU A 1 95 ? 2.826 -6.872 -10.171 1.00 47.25 95 LEU A N 1
ATOM 748 C CA . LEU A 1 95 ? 3.641 -7.421 -9.086 1.00 47.25 95 LEU A CA 1
ATOM 749 C C . LEU A 1 95 ? 5.124 -7.341 -9.490 1.00 47.25 95 LEU A C 1
ATOM 751 O O . LEU A 1 95 ? 5.446 -7.613 -10.650 1.00 47.25 95 LEU A O 1
ATOM 755 N N . PRO A 1 96 ? 6.043 -7.009 -8.568 1.00 38.56 96 PRO A N 1
ATOM 756 C CA . PRO A 1 96 ? 7.459 -7.031 -8.876 1.00 38.56 96 PRO A CA 1
ATOM 757 C C . PRO A 1 96 ? 7.903 -8.493 -8.988 1.00 38.56 96 PRO A C 1
ATOM 759 O O . PRO A 1 96 ? 8.107 -9.166 -7.978 1.00 38.56 96 PRO A O 1
ATOM 762 N N . LEU A 1 97 ? 8.059 -8.988 -10.216 1.00 42.47 97 LEU A N 1
ATOM 763 C CA . LEU A 1 97 ? 8.937 -10.128 -10.463 1.00 42.47 97 LEU A CA 1
ATOM 764 C C . LEU A 1 97 ? 10.339 -9.718 -10.000 1.00 42.47 97 LEU A C 1
ATOM 766 O O . LEU A 1 97 ? 10.829 -8.637 -10.342 1.00 42.47 97 LEU A O 1
ATOM 770 N N . HIS A 1 98 ? 10.948 -10.530 -9.139 1.00 38.84 98 HIS A N 1
ATOM 771 C CA . HIS A 1 98 ? 12.242 -10.208 -8.557 1.00 38.84 98 HIS A CA 1
ATOM 772 C C . HIS A 1 98 ? 13.297 -10.155 -9.686 1.00 38.84 98 HIS A C 1
ATOM 774 O O . HIS A 1 98 ? 13.387 -11.103 -10.467 1.00 38.84 98 HIS A O 1
ATOM 780 N N . PRO A 1 99 ? 14.120 -9.092 -9.797 1.00 45.38 99 PRO A N 1
ATOM 781 C CA . PRO A 1 99 ? 15.024 -8.890 -10.938 1.00 45.38 99 PRO A CA 1
ATOM 782 C C . PRO A 1 99 ? 16.035 -10.023 -11.167 1.00 45.38 99 PRO A C 1
ATOM 784 O O . PRO A 1 99 ? 16.585 -10.153 -12.256 1.00 45.38 99 PRO A O 1
ATOM 787 N N . SER A 1 100 ? 16.295 -10.847 -10.151 1.00 42.97 100 SER A N 1
ATOM 788 C CA . SER A 1 100 ? 17.232 -11.970 -10.241 1.00 42.97 100 SER A CA 1
ATOM 789 C C . SER A 1 100 ? 16.696 -13.182 -11.012 1.00 42.97 100 SER A C 1
ATOM 791 O O . SER A 1 100 ? 17.488 -14.061 -11.328 1.00 42.97 100 SER A O 1
ATOM 793 N N . GLU A 1 101 ? 15.402 -13.239 -11.343 1.00 45.88 101 GLU A N 1
ATOM 794 C CA . GLU A 1 101 ? 14.832 -14.298 -12.199 1.00 45.88 101 GLU A CA 1
ATOM 795 C C . GLU A 1 101 ? 14.813 -13.918 -13.693 1.00 45.88 101 GLU A C 1
ATOM 797 O O . GLU A 1 101 ? 14.583 -14.766 -14.546 1.00 45.88 101 GLU A O 1
ATOM 802 N N . LEU A 1 102 ? 15.143 -12.664 -14.031 1.00 47.72 102 LEU A N 1
ATOM 803 C CA . LEU A 1 102 ? 15.233 -12.146 -15.407 1.00 47.72 102 LEU A CA 1
ATOM 804 C C . LEU A 1 102 ? 16.621 -12.331 -16.052 1.00 47.72 102 LEU A C 1
ATOM 806 O O . LEU A 1 102 ? 16.890 -11.792 -17.124 1.00 47.72 102 LEU A O 1
ATOM 810 N N . ILE A 1 103 ? 17.517 -13.091 -15.413 1.00 41.81 103 ILE A N 1
ATOM 811 C CA . ILE A 1 103 ? 18.887 -13.342 -15.886 1.00 41.81 103 ILE A CA 1
ATOM 812 C C . ILE A 1 103 ? 18.956 -14.704 -16.593 1.00 41.81 103 ILE A C 1
ATOM 814 O O . ILE A 1 103 ? 19.726 -15.577 -16.225 1.00 41.81 103 ILE A O 1
ATOM 818 N N . THR A 1 104 ? 18.111 -14.912 -17.597 1.00 48.56 104 THR A N 1
ATOM 819 C CA . THR A 1 104 ? 18.369 -15.782 -18.759 1.00 48.56 104 THR A CA 1
ATOM 820 C C . THR A 1 104 ? 17.494 -15.265 -19.903 1.00 48.56 104 THR A C 1
ATOM 822 O O . THR A 1 104 ? 16.431 -14.712 -19.644 1.00 48.56 104 THR A O 1
ATOM 825 N N . ASP A 1 105 ? 18.003 -15.334 -21.137 1.00 44.00 105 ASP A N 1
ATOM 826 C CA . ASP A 1 105 ? 17.489 -14.693 -22.362 1.00 44.00 105 ASP A CA 1
ATOM 827 C C . ASP A 1 105 ? 16.003 -14.238 -22.320 1.00 44.00 105 ASP A C 1
ATOM 829 O O . ASP A 1 105 ? 15.104 -15.086 -22.321 1.00 44.00 105 ASP A O 1
ATOM 833 N N . PRO A 1 106 ? 15.694 -12.922 -22.374 1.00 50.47 106 PRO A N 1
ATOM 834 C CA . PRO A 1 106 ? 14.327 -12.395 -22.212 1.00 50.47 106 PRO A CA 1
ATOM 835 C C . PRO A 1 106 ? 13.346 -12.822 -23.322 1.00 50.47 106 PRO A C 1
ATOM 837 O O . PRO A 1 106 ? 12.158 -12.514 -23.272 1.00 50.47 106 PRO A O 1
ATOM 840 N N . ILE A 1 107 ? 13.835 -13.525 -24.345 1.00 52.31 107 ILE A N 1
ATOM 841 C CA . ILE A 1 107 ? 13.075 -13.992 -25.510 1.00 52.31 107 ILE A CA 1
ATOM 842 C C . ILE A 1 107 ? 12.606 -15.450 -25.340 1.00 52.31 107 ILE A C 1
ATOM 844 O O . ILE A 1 107 ? 11.667 -15.870 -26.028 1.00 52.31 107 ILE A O 1
ATOM 848 N N . VAL A 1 108 ? 13.235 -16.217 -24.440 1.00 54.84 108 VAL A N 1
ATOM 849 C CA . VAL A 1 108 ? 13.063 -17.677 -24.376 1.00 54.84 108 VAL A CA 1
ATOM 850 C C . VAL A 1 108 ? 11.932 -18.117 -23.446 1.00 54.84 108 VAL A C 1
ATOM 852 O O . VAL A 1 108 ? 11.340 -19.150 -23.727 1.00 54.84 108 VAL A O 1
ATOM 855 N N . ASP A 1 109 ? 11.518 -17.330 -22.447 1.00 64.62 109 ASP A N 1
ATOM 856 C CA . ASP A 1 109 ? 10.567 -17.839 -21.437 1.00 64.62 109 ASP A CA 1
ATOM 857 C C . ASP A 1 109 ? 9.184 -17.169 -21.397 1.00 64.62 109 ASP A C 1
ATOM 859 O O . ASP A 1 109 ? 8.420 -17.376 -20.462 1.00 64.62 109 ASP A O 1
ATOM 863 N N . MET A 1 110 ? 8.790 -16.429 -22.439 1.00 65.81 110 MET A N 1
ATOM 864 C CA . MET A 1 110 ? 7.416 -15.898 -22.535 1.00 65.81 110 MET A CA 1
ATOM 865 C C . MET A 1 110 ? 6.373 -17.020 -22.689 1.00 65.81 110 MET A C 1
ATOM 867 O O . MET A 1 110 ? 5.329 -16.992 -22.036 1.00 65.81 110 MET A O 1
ATOM 871 N N . ASP A 1 111 ? 6.689 -18.054 -23.473 1.00 74.38 111 ASP A N 1
ATOM 872 C CA . ASP A 1 111 ? 5.813 -19.220 -23.645 1.00 74.38 111 ASP A CA 1
ATOM 873 C C . ASP A 1 111 ? 5.700 -20.034 -22.338 1.00 74.38 111 ASP A C 1
ATOM 875 O O . ASP A 1 111 ? 4.610 -20.476 -21.981 1.00 74.38 111 ASP A O 1
ATOM 879 N N . ARG A 1 112 ? 6.780 -20.131 -21.548 1.00 73.12 112 ARG A N 1
ATOM 880 C CA . ARG A 1 112 ? 6.772 -20.782 -20.227 1.00 73.12 112 ARG A CA 1
ATOM 881 C C . ARG A 1 112 ? 6.032 -19.969 -19.169 1.00 73.12 112 ARG A C 1
ATOM 883 O O . ARG A 1 112 ? 5.330 -20.546 -18.344 1.00 73.12 112 ARG A O 1
ATOM 890 N N . ILE A 1 113 ? 6.148 -18.641 -19.194 1.00 72.75 113 ILE A N 1
ATOM 891 C CA . ILE A 1 113 ? 5.351 -17.753 -18.336 1.00 72.75 113 ILE A CA 1
ATOM 892 C C . ILE A 1 113 ? 3.864 -17.904 -18.679 1.00 72.75 113 ILE A C 1
ATOM 894 O O . ILE A 1 113 ? 3.037 -18.021 -17.777 1.00 72.75 113 ILE A O 1
ATOM 898 N N . ALA A 1 114 ? 3.511 -17.955 -19.968 1.00 76.69 114 ALA A N 1
ATOM 899 C CA . ALA A 1 114 ? 2.136 -18.199 -20.396 1.00 76.69 114 ALA A CA 1
ATOM 900 C C . ALA A 1 114 ? 1.636 -19.579 -19.934 1.00 76.69 114 ALA A C 1
ATOM 902 O O . ALA A 1 114 ? 0.528 -19.680 -19.410 1.00 76.69 114 ALA A O 1
ATOM 903 N N . GLU A 1 115 ? 2.461 -20.622 -20.049 1.00 81.38 115 GLU A N 1
ATOM 904 C CA . GLU A 1 115 ? 2.141 -21.969 -19.569 1.00 81.38 115 GLU A CA 1
ATOM 905 C C . GLU A 1 115 ? 1.952 -22.007 -18.044 1.00 81.38 115 GLU A C 1
ATOM 907 O O . GLU A 1 115 ? 0.968 -22.565 -17.566 1.00 81.38 115 GLU A O 1
ATOM 912 N N . GLN A 1 116 ? 2.803 -21.327 -17.269 1.00 76.88 116 GLN A N 1
ATOM 913 C CA . GLN A 1 116 ? 2.647 -21.203 -15.815 1.00 76.88 116 GLN A CA 1
ATOM 914 C C . GLN A 1 116 ? 1.376 -20.445 -15.416 1.00 76.88 116 GLN A C 1
ATOM 916 O O . GLN A 1 116 ? 0.690 -20.858 -14.480 1.00 76.88 116 GLN A O 1
ATOM 921 N N . ILE A 1 117 ? 1.038 -19.356 -16.115 1.00 75.38 117 ILE A N 1
ATOM 922 C CA . ILE A 1 117 ? -0.197 -18.595 -15.867 1.00 75.38 117 ILE A CA 1
ATOM 923 C C . ILE A 1 117 ? -1.423 -19.467 -16.156 1.00 75.38 117 ILE A C 1
ATOM 925 O O . ILE A 1 117 ? -2.361 -19.495 -15.357 1.00 75.38 117 ILE A O 1
ATOM 929 N N . MET A 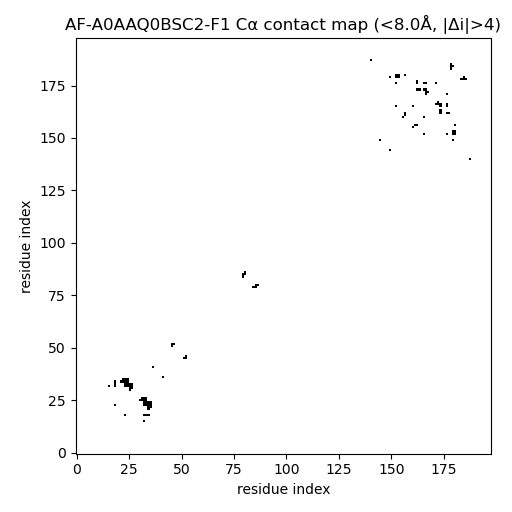1 118 ? -1.408 -20.205 -17.268 1.00 82.88 118 MET A N 1
ATOM 930 C CA . MET A 1 118 ? -2.497 -21.104 -17.652 1.00 82.88 118 MET A CA 1
ATOM 931 C C . MET A 1 118 ? -2.630 -22.286 -16.687 1.00 82.88 118 MET A C 1
ATOM 933 O O . MET A 1 118 ? -3.743 -22.609 -16.271 1.00 82.88 118 MET A O 1
ATOM 937 N N . GLU A 1 119 ? -1.518 -22.894 -16.268 1.00 82.94 119 GLU A N 1
ATOM 938 C CA . GLU A 1 119 ? -1.511 -23.985 -15.289 1.00 82.94 119 GLU A CA 1
ATOM 939 C C . GLU A 1 119 ? -2.005 -23.501 -13.919 1.00 82.94 119 GLU A C 1
ATOM 941 O O . GLU A 1 119 ? -2.804 -24.175 -13.269 1.00 82.94 119 GLU A O 1
ATOM 946 N N . TYR A 1 120 ? -1.636 -22.285 -13.508 1.00 74.38 120 TYR A N 1
ATOM 947 C CA . TYR A 1 120 ? -2.154 -21.661 -12.292 1.00 74.38 120 TYR A CA 1
ATOM 948 C C . TYR A 1 120 ? -3.661 -21.367 -12.378 1.00 74.38 120 TYR A C 1
ATOM 950 O O . TYR A 1 120 ? -4.401 -21.649 -11.433 1.00 74.38 120 TYR A O 1
ATOM 958 N N . ALA A 1 121 ? -4.147 -20.844 -13.508 1.00 76.75 121 ALA A N 1
ATOM 959 C CA . ALA A 1 121 ? -5.574 -20.597 -13.730 1.00 76.75 121 ALA A CA 1
ATOM 960 C C . ALA A 1 121 ? -6.385 -21.903 -13.711 1.00 76.75 121 ALA A C 1
ATOM 962 O O . ALA A 1 121 ? -7.435 -21.979 -13.068 1.00 76.75 121 ALA A O 1
ATOM 963 N N . LYS A 1 122 ? -5.861 -22.957 -14.342 1.00 82.38 122 LYS A N 1
ATOM 964 C CA . LYS A 1 122 ? -6.443 -24.301 -14.332 1.00 82.38 122 LYS A CA 1
ATOM 965 C C . LYS A 1 122 ? -6.459 -24.904 -12.927 1.00 82.38 122 LYS A C 1
ATOM 967 O O . LYS A 1 122 ? -7.500 -25.392 -12.492 1.00 82.38 122 LYS A O 1
ATOM 972 N N . ALA A 1 123 ? -5.354 -24.812 -12.185 1.00 75.00 123 ALA A N 1
ATOM 973 C CA . ALA A 1 123 ? -5.277 -25.262 -10.796 1.00 75.00 123 ALA A CA 1
ATOM 974 C C . ALA A 1 123 ? -6.273 -24.511 -9.899 1.00 75.00 123 ALA A C 1
ATOM 976 O O . ALA A 1 123 ? -6.922 -25.118 -9.049 1.00 75.00 123 ALA A O 1
ATOM 977 N N . ARG A 1 124 ? -6.461 -23.205 -10.127 1.00 75.31 124 ARG A N 1
ATOM 978 C CA . ARG A 1 124 ? -7.460 -22.393 -9.423 1.00 75.31 124 ARG A CA 1
ATOM 979 C C . ARG A 1 124 ? -8.896 -22.795 -9.768 1.00 75.31 124 ARG A C 1
ATOM 981 O O . ARG A 1 124 ? -9.729 -22.816 -8.870 1.00 75.31 124 ARG A O 1
ATOM 988 N N . ALA A 1 125 ? -9.183 -23.137 -11.024 1.00 74.75 125 ALA A N 1
ATOM 989 C CA . ALA A 1 125 ? -10.499 -23.6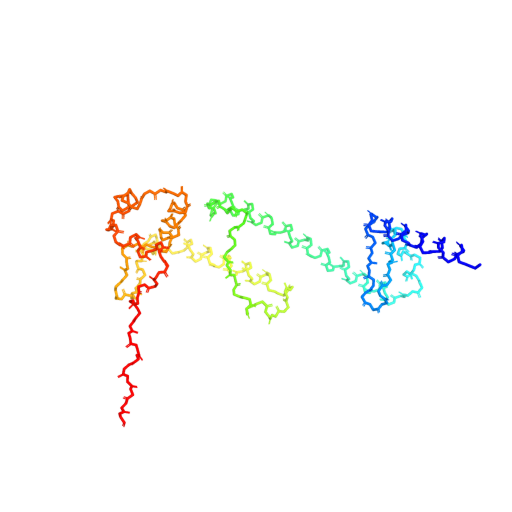20 -11.451 1.00 74.75 125 ALA A CA 1
ATOM 990 C C . ALA A 1 125 ? -10.814 -25.038 -10.933 1.00 74.75 125 ALA A C 1
ATOM 992 O O . ALA A 1 125 ? -11.975 -25.370 -10.709 1.00 74.75 125 ALA A O 1
ATOM 993 N N . MET A 1 126 ? -9.785 -25.870 -10.731 1.00 77.06 126 MET A N 1
ATOM 994 C CA . MET A 1 126 ? -9.908 -27.235 -10.200 1.00 77.06 126 MET A CA 1
ATOM 995 C C . MET A 1 126 ? -9.857 -27.308 -8.667 1.00 77.06 126 MET A C 1
ATOM 997 O O . MET A 1 126 ? -10.198 -28.346 -8.095 1.00 77.06 126 MET A O 1
ATOM 1001 N N . ALA A 1 127 ? -9.441 -26.240 -7.984 1.00 61.94 127 ALA A N 1
ATOM 1002 C CA . ALA A 1 127 ? -9.466 -26.194 -6.531 1.00 61.94 127 ALA A CA 1
ATOM 1003 C C . ALA A 1 127 ? -10.926 -26.160 -6.038 1.00 61.94 127 ALA A C 1
ATOM 1005 O O . ALA A 1 127 ? -11.706 -25.319 -6.491 1.00 61.94 127 ALA A O 1
ATOM 1006 N N . PRO A 1 128 ? -11.327 -27.032 -5.094 1.00 51.66 128 PRO A N 1
ATOM 1007 C CA . PRO A 1 128 ? -12.659 -26.959 -4.513 1.00 51.66 128 PRO A CA 1
ATOM 1008 C C . PRO A 1 128 ? -12.856 -25.576 -3.866 1.00 51.66 128 PRO A C 1
ATOM 1010 O O . PRO A 1 128 ? -11.910 -25.056 -3.261 1.00 51.66 128 PRO A O 1
ATOM 1013 N N . PRO A 1 129 ? -14.072 -24.992 -3.907 1.00 55.03 129 PRO A N 1
ATOM 1014 C CA . PRO A 1 129 ? -14.364 -23.643 -3.391 1.00 55.03 129 PRO A CA 1
ATOM 1015 C C . PRO A 1 129 ? -14.057 -23.437 -1.890 1.00 55.03 129 PRO A C 1
ATOM 1017 O O . PRO A 1 129 ? -14.217 -22.343 -1.361 1.00 55.03 129 PRO A O 1
ATOM 1020 N N . SER A 1 130 ? -13.562 -24.467 -1.200 1.00 50.22 130 SER A N 1
ATOM 1021 C CA . SER A 1 130 ? -13.133 -24.466 0.197 1.00 50.22 130 SER A CA 1
ATOM 1022 C C . SER A 1 130 ? -11.672 -24.029 0.437 1.00 50.22 130 SER A C 1
ATOM 1024 O O . SER A 1 130 ? -11.308 -23.853 1.599 1.00 50.22 130 SER A O 1
ATOM 1026 N N . LEU A 1 131 ? -10.818 -23.855 -0.585 1.00 43.72 131 LEU A N 1
ATOM 1027 C CA . LEU A 1 131 ? -9.407 -23.441 -0.391 1.00 43.72 131 LEU A CA 1
ATOM 1028 C C . LEU A 1 131 ? -9.146 -21.934 -0.557 1.00 43.72 131 LEU A C 1
ATOM 1030 O O . LEU A 1 131 ? -8.109 -21.449 -0.111 1.00 43.72 131 LEU A O 1
ATOM 1034 N N . ALA A 1 132 ? -10.101 -21.166 -1.090 1.00 47.03 132 ALA A N 1
ATOM 1035 C CA . ALA A 1 132 ? -10.028 -19.698 -1.123 1.00 47.03 132 ALA A CA 1
ATOM 1036 C C . ALA A 1 132 ? -10.147 -19.045 0.276 1.00 47.03 132 ALA A C 1
ATOM 1038 O O . ALA A 1 132 ? -10.047 -17.827 0.403 1.00 47.03 132 ALA A O 1
ATOM 1039 N N . ALA A 1 133 ? -10.340 -19.852 1.327 1.00 44.06 133 ALA A N 1
ATOM 1040 C CA . ALA A 1 133 ? -10.530 -19.425 2.710 1.00 44.06 133 ALA A CA 1
ATOM 1041 C C . ALA A 1 133 ? -9.568 -20.108 3.704 1.00 44.06 133 ALA A C 1
ATOM 1043 O O . ALA A 1 133 ? -9.931 -20.298 4.864 1.00 44.06 133 ALA A O 1
ATOM 1044 N N . LEU A 1 134 ? -8.348 -20.486 3.300 1.00 38.66 134 LEU A N 1
ATOM 1045 C CA . LEU A 1 134 ? -7.342 -20.880 4.292 1.00 38.66 134 LEU A CA 1
ATOM 1046 C C . LEU A 1 134 ? -6.638 -19.637 4.869 1.00 38.66 134 LEU A C 1
ATOM 1048 O O . LEU A 1 134 ? -5.932 -18.940 4.135 1.00 38.66 134 LEU A O 1
ATOM 1052 N N . PRO A 1 135 ? -6.787 -19.341 6.177 1.00 44.31 135 PRO A N 1
ATOM 1053 C CA . PRO A 1 135 ? -5.966 -18.338 6.835 1.00 44.31 135 PRO A CA 1
ATOM 1054 C C . PRO A 1 135 ? -4.504 -18.798 6.826 1.00 44.31 135 PRO A C 1
ATOM 1056 O O . PRO A 1 135 ? -4.182 -19.906 7.253 1.00 44.31 135 PRO A O 1
ATOM 1059 N N . SER A 1 136 ? -3.628 -17.924 6.328 1.00 47.41 136 SER A N 1
ATOM 1060 C CA . SER A 1 136 ? -2.175 -18.105 6.292 1.00 47.41 136 SER A CA 1
ATOM 1061 C C . SER A 1 136 ? -1.642 -18.588 7.646 1.00 47.41 136 SER A C 1
ATOM 1063 O O . SER A 1 136 ? -1.756 -17.903 8.667 1.00 47.41 136 SER A O 1
ATOM 1065 N N . ALA A 1 137 ? -1.102 -19.805 7.660 1.00 46.44 137 ALA A N 1
ATOM 1066 C CA . ALA A 1 137 ? -0.607 -20.452 8.858 1.00 46.44 137 ALA A CA 1
ATOM 1067 C C . ALA A 1 137 ? 0.748 -19.864 9.291 1.00 46.44 137 ALA A C 1
ATOM 1069 O O . ALA A 1 137 ? 1.689 -19.771 8.509 1.00 46.44 137 ALA A O 1
ATOM 1070 N N . ALA A 1 138 ? 0.826 -19.564 10.592 1.00 47.41 138 ALA A N 1
ATOM 1071 C CA . ALA A 1 138 ? 2.022 -19.324 11.404 1.00 47.41 138 ALA A CA 1
ATOM 1072 C C . ALA A 1 138 ? 2.732 -17.955 11.290 1.00 47.41 138 ALA A C 1
ATOM 1074 O O . ALA A 1 138 ? 3.878 -17.847 10.863 1.00 47.41 138 ALA A O 1
ATOM 1075 N N . SER A 1 139 ? 2.143 -16.928 11.916 1.00 45.75 139 SER A N 1
ATOM 1076 C CA . SER A 1 139 ? 2.948 -15.977 12.701 1.00 45.75 139 SER A CA 1
ATOM 1077 C C . SER A 1 139 ? 2.307 -15.737 14.072 1.00 45.75 139 SER A C 1
ATOM 1079 O O . SER A 1 139 ? 1.170 -15.280 14.192 1.00 45.75 139 SER A O 1
ATOM 1081 N N . LYS A 1 140 ? 3.024 -16.097 15.145 1.00 47.72 140 LYS A N 1
ATOM 1082 C CA . LYS A 1 140 ? 2.628 -15.768 16.521 1.00 47.72 140 LYS A CA 1
ATOM 1083 C C . LYS A 1 140 ? 2.705 -14.249 16.678 1.00 47.72 140 LYS A C 1
ATOM 1085 O O . LYS A 1 140 ? 3.793 -13.694 16.788 1.00 47.72 140 LYS A O 1
ATOM 1090 N N . GLY A 1 141 ? 1.539 -13.604 16.665 1.00 48.28 141 GLY A N 1
ATOM 1091 C CA . GLY A 1 141 ? 1.388 -12.158 16.830 1.00 48.28 141 GLY A CA 1
ATOM 1092 C C . GLY A 1 141 ? 0.961 -11.404 15.571 1.00 48.28 141 GLY A C 1
ATOM 1093 O O . GLY A 1 141 ? 1.291 -10.226 15.460 1.00 48.28 141 GLY A O 1
ATOM 1094 N N . SER A 1 142 ? 0.252 -12.041 14.630 1.00 54.81 142 SER A N 1
ATOM 1095 C CA . SER A 1 142 ? -0.311 -11.341 13.471 1.00 54.81 142 SER A CA 1
ATOM 1096 C C . SER A 1 142 ? -1.168 -10.165 13.945 1.00 54.81 142 SER A C 1
ATOM 1098 O O . SER A 1 142 ? -2.203 -10.347 14.594 1.00 54.81 142 SER A O 1
ATOM 1100 N N . SER A 1 143 ? -0.712 -8.947 13.661 1.00 69.00 143 SER A N 1
ATOM 1101 C CA . SER A 1 143 ? -1.493 -7.737 13.879 1.00 69.00 143 SER A CA 1
ATOM 1102 C C . SER A 1 143 ? -2.877 -7.918 13.261 1.00 69.00 143 SER A C 1
ATOM 1104 O O . SER A 1 143 ? -2.985 -8.434 12.153 1.00 69.00 143 SER A O 1
ATOM 1106 N N . LYS A 1 144 ? -3.934 -7.450 13.941 1.00 86.25 144 LYS A N 1
ATOM 1107 C CA . LYS A 1 144 ? -5.318 -7.458 13.418 1.00 86.25 144 LYS A CA 1
ATOM 1108 C C . LYS A 1 144 ? -5.464 -6.799 12.036 1.00 86.25 144 LYS A C 1
ATOM 1110 O O . LYS A 1 144 ? -6.492 -6.961 11.395 1.00 86.25 144 LYS A O 1
ATOM 1115 N N . LEU A 1 145 ? -4.458 -6.036 11.612 1.00 92.69 145 LEU A N 1
ATOM 1116 C CA . LEU A 1 145 ? -4.420 -5.325 10.349 1.00 92.69 145 LEU A CA 1
ATOM 1117 C C . LEU A 1 145 ? -3.565 -6.069 9.321 1.00 92.69 145 LEU A C 1
ATOM 1119 O O . LEU A 1 145 ? -2.444 -6.497 9.610 1.00 92.69 145 LEU A O 1
ATOM 1123 N N . THR A 1 146 ? -4.102 -6.161 8.109 1.00 92.81 146 THR A N 1
ATOM 1124 C CA . THR A 1 146 ? -3.421 -6.684 6.922 1.00 92.81 146 THR A CA 1
ATOM 1125 C C . THR A 1 146 ? -2.427 -5.660 6.348 1.00 92.81 146 THR A C 1
ATOM 1127 O O . THR A 1 146 ? -2.559 -4.454 6.589 1.00 92.81 146 THR A O 1
ATOM 1130 N N . PRO A 1 147 ? -1.444 -6.089 5.533 1.00 88.94 147 PRO A N 1
ATOM 1131 C CA . PRO A 1 147 ? -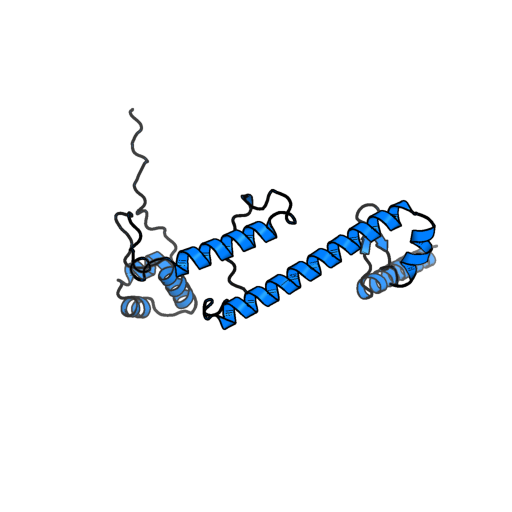0.528 -5.169 4.854 1.00 88.94 147 PRO A CA 1
ATOM 1132 C C . PRO A 1 147 ? -1.240 -4.140 3.963 1.00 88.94 147 PRO A C 1
ATOM 1134 O O . PRO A 1 147 ? -0.837 -2.978 3.930 1.00 88.94 147 PRO A O 1
ATOM 1137 N N . ALA A 1 148 ? -2.327 -4.543 3.296 1.00 89.44 148 ALA A N 1
ATOM 1138 C CA . ALA A 1 148 ? -3.151 -3.645 2.490 1.00 89.44 148 ALA A CA 1
ATOM 1139 C C . ALA A 1 148 ? -3.792 -2.543 3.352 1.00 89.44 148 ALA A C 1
ATOM 1141 O O . ALA A 1 148 ? -3.711 -1.362 3.018 1.00 89.44 148 ALA A O 1
ATOM 1142 N N . GLN A 1 149 ? -4.329 -2.901 4.525 1.00 95.69 149 GLN A N 1
ATOM 1143 C CA . GLN A 1 149 ? -4.870 -1.923 5.475 1.00 95.69 149 GLN A CA 1
ATOM 1144 C C . GLN A 1 149 ? -3.786 -0.977 6.012 1.00 95.69 149 GLN A C 1
ATOM 1146 O O . GLN A 1 149 ? -4.044 0.210 6.188 1.00 95.69 149 GLN A O 1
ATOM 1151 N N . HIS A 1 150 ? -2.554 -1.452 6.230 1.00 95.56 150 HIS A N 1
ATOM 1152 C CA . HIS A 1 150 ? -1.441 -0.572 6.607 1.00 95.56 150 HIS A CA 1
ATOM 1153 C C . HIS A 1 150 ? -1.119 0.471 5.529 1.00 95.56 150 HIS A C 1
ATOM 1155 O O . HIS A 1 150 ? -0.853 1.626 5.870 1.00 95.56 150 HIS A O 1
ATOM 1161 N N . ALA A 1 151 ? -1.121 0.079 4.252 1.00 94.94 151 ALA A N 1
ATOM 1162 C CA . ALA A 1 151 ? -0.892 1.004 3.144 1.00 94.94 151 ALA A CA 1
ATOM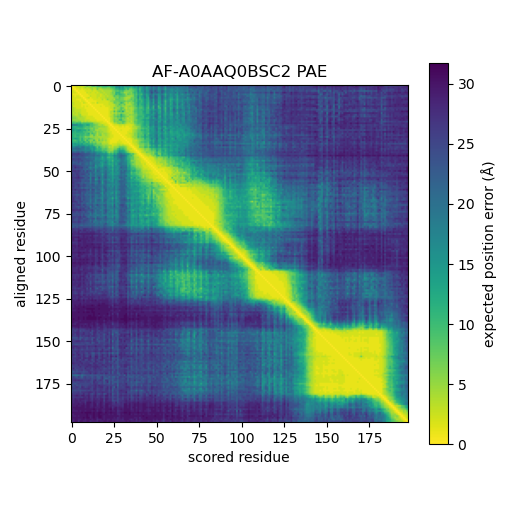 1163 C C . ALA A 1 151 ? -1.999 2.066 3.075 1.00 94.94 151 ALA A C 1
ATOM 1165 O O . ALA A 1 151 ? -1.702 3.259 2.993 1.00 94.94 151 ALA A O 1
ATOM 1166 N N . GLU A 1 152 ? -3.255 1.645 3.223 1.00 96.81 152 GLU A N 1
ATOM 1167 C CA . GLU A 1 152 ? -4.405 2.547 3.185 1.00 96.81 152 GLU A CA 1
ATOM 1168 C C . GLU A 1 152 ? -4.416 3.539 4.358 1.00 96.81 152 GLU A C 1
ATOM 1170 O O . GLU A 1 152 ? -4.597 4.741 4.156 1.00 96.81 152 GLU A O 1
ATOM 1175 N N . ILE A 1 153 ? -4.117 3.076 5.578 1.00 97.06 153 ILE A N 1
ATOM 1176 C CA . ILE A 1 153 ? -3.982 3.944 6.759 1.00 97.06 153 ILE A CA 1
ATOM 1177 C C . ILE A 1 153 ? -2.910 5.015 6.526 1.00 97.06 153 ILE A C 1
ATOM 1179 O O . ILE A 1 153 ? -3.129 6.184 6.846 1.00 97.06 153 ILE A O 1
ATOM 1183 N N . ARG A 1 154 ? -1.754 4.646 5.957 1.00 96.62 154 ARG A N 1
ATOM 1184 C CA . ARG A 1 154 ? -0.677 5.608 5.665 1.00 96.62 154 ARG A CA 1
ATOM 1185 C C . ARG A 1 154 ? -1.087 6.617 4.603 1.00 96.62 154 ARG A C 1
ATOM 1187 O O . ARG A 1 154 ? -0.807 7.800 4.773 1.00 96.62 154 ARG A O 1
ATOM 1194 N N . ARG A 1 155 ? -1.765 6.165 3.546 1.00 97.31 155 ARG A N 1
ATOM 1195 C CA . ARG A 1 155 ? -2.269 7.028 2.474 1.00 97.31 155 ARG A CA 1
ATOM 1196 C C . ARG A 1 155 ? -3.235 8.076 3.029 1.00 97.31 155 ARG A C 1
ATOM 1198 O O . ARG A 1 155 ? -3.041 9.267 2.807 1.00 97.31 155 ARG A O 1
ATOM 1205 N N . ARG A 1 156 ? -4.224 7.654 3.822 1.00 97.44 156 ARG A N 1
ATOM 1206 C CA . ARG A 1 156 ? -5.223 8.558 4.419 1.00 97.44 156 ARG A CA 1
ATOM 1207 C C . ARG A 1 156 ? -4.633 9.491 5.473 1.00 97.44 156 ARG A C 1
ATOM 1209 O O . ARG A 1 156 ? -4.962 10.674 5.490 1.00 97.44 156 ARG A O 1
ATOM 1216 N N . ALA A 1 157 ? -3.703 9.004 6.293 1.00 97.44 157 ALA A N 1
ATOM 1217 C CA . ALA A 1 157 ? -2.965 9.860 7.219 1.00 97.44 157 ALA A CA 1
ATOM 1218 C C . ALA A 1 157 ? -2.108 10.909 6.481 1.00 97.44 157 ALA A C 1
ATOM 1220 O O . ALA A 1 157 ? -2.032 12.050 6.930 1.00 97.44 157 ALA A O 1
ATOM 1221 N N . GLY A 1 158 ? -1.505 10.552 5.339 1.00 95.88 158 GLY A N 1
ATOM 1222 C CA . GLY A 1 158 ? -0.772 11.482 4.468 1.00 95.88 158 GLY A CA 1
ATOM 1223 C C . GLY A 1 158 ? -1.657 12.577 3.865 1.00 95.88 158 GLY A C 1
ATOM 1224 O O . GLY A 1 158 ? -1.195 13.697 3.675 1.00 95.88 158 GLY A O 1
ATOM 1225 N N . ASN A 1 159 ? -2.946 12.289 3.671 1.00 97.06 159 ASN A N 1
ATOM 1226 C CA . ASN A 1 159 ? -3.958 13.262 3.248 1.00 97.06 159 ASN A CA 1
ATOM 1227 C C . ASN A 1 159 ? -4.469 14.160 4.396 1.00 97.06 159 ASN A C 1
ATOM 1229 O O . ASN A 1 159 ? -5.407 14.929 4.200 1.00 97.06 159 ASN A O 1
ATOM 1233 N N . GLY A 1 160 ? -3.887 14.063 5.597 1.00 97.88 160 GLY A N 1
ATOM 1234 C CA . GLY A 1 160 ? -4.247 14.895 6.749 1.00 97.88 160 GLY A CA 1
ATOM 1235 C C . GLY A 1 160 ? -5.447 14.394 7.556 1.00 97.88 160 GLY A C 1
ATOM 1236 O O . GLY A 1 160 ? -5.955 15.117 8.412 1.00 97.88 160 GLY A O 1
ATOM 1237 N N . GLU A 1 161 ? -5.916 13.165 7.326 1.00 97.69 161 GLU A N 1
ATOM 1238 C CA . GLU A 1 161 ? -7.019 12.613 8.108 1.00 97.69 161 GLU A CA 1
ATOM 1239 C C . GLU A 1 161 ? -6.605 12.314 9.559 1.00 97.69 161 GLU A C 1
ATOM 1241 O O . GLU A 1 161 ? -5.493 11.856 9.839 1.00 97.69 161 GLU A O 1
ATOM 1246 N N . SER A 1 162 ? -7.505 12.577 10.514 1.00 98.19 162 SER A N 1
ATOM 1247 C CA . SER A 1 162 ? -7.179 12.439 11.934 1.00 98.19 162 SER A CA 1
ATOM 1248 C C . SER A 1 162 ? -6.994 10.972 12.339 1.00 98.19 162 SER A C 1
ATOM 1250 O O . SER A 1 162 ? -7.783 10.088 11.999 1.00 98.19 162 SER A O 1
ATOM 1252 N N . GLN A 1 163 ? -5.959 10.701 13.140 1.00 98.06 163 GLN A N 1
ATOM 1253 C CA . GLN A 1 163 ? -5.643 9.338 13.590 1.00 98.06 163 GLN A CA 1
ATOM 1254 C C . GLN A 1 163 ? -6.765 8.719 14.435 1.00 98.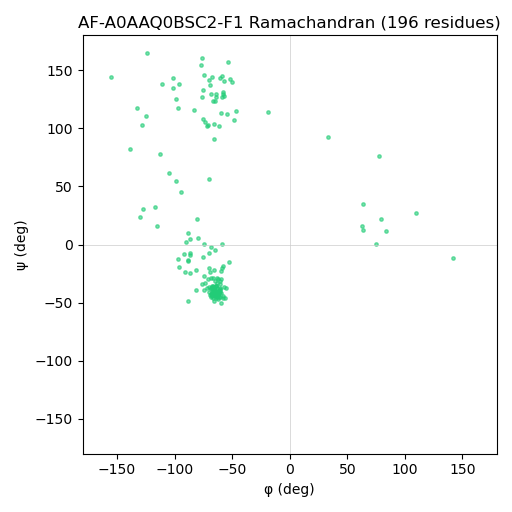06 163 GLN A C 1
ATOM 1256 O O . GLN A 1 163 ? -6.938 7.504 14.416 1.00 98.06 163 GLN A O 1
ATOM 1261 N N . THR A 1 164 ? -7.538 9.537 15.157 1.00 98.19 164 THR A N 1
ATOM 1262 C CA . THR A 1 164 ? -8.698 9.089 15.944 1.00 98.19 164 THR A CA 1
ATOM 1263 C C . THR A 1 164 ? -9.822 8.571 15.050 1.00 98.19 164 THR A C 1
ATOM 1265 O O . THR A 1 164 ? -10.421 7.545 15.363 1.00 98.19 164 THR A O 1
ATOM 1268 N N . LYS A 1 165 ? -10.077 9.232 13.915 1.00 98.06 165 LYS A N 1
ATOM 1269 C CA . LYS A 1 165 ? -11.085 8.786 12.948 1.00 98.06 165 LYS A CA 1
ATOM 1270 C C . LYS A 1 165 ? -10.673 7.465 12.298 1.00 98.06 165 LYS A C 1
ATOM 1272 O O . LYS A 1 165 ? -11.460 6.526 12.278 1.00 98.06 165 LYS A O 1
ATOM 1277 N N . LEU A 1 166 ? -9.411 7.361 11.876 1.00 97.94 166 LEU A N 1
ATOM 1278 C CA . LEU A 1 166 ? -8.852 6.119 11.328 1.00 97.94 166 LEU A CA 1
ATOM 1279 C C . LEU A 1 166 ? -8.889 4.974 12.355 1.00 97.94 166 LEU A C 1
ATOM 1281 O O . LEU A 1 166 ? -9.209 3.842 12.015 1.00 97.94 166 LEU A O 1
ATOM 1285 N N . ALA A 1 167 ? -8.608 5.254 13.627 1.00 97.50 167 ALA A N 1
ATOM 1286 C CA . ALA A 1 167 ? -8.683 4.261 14.697 1.00 97.50 167 ALA A CA 1
ATOM 1287 C C . ALA A 1 167 ? -10.101 3.681 14.860 1.00 97.50 167 ALA A C 1
ATOM 1289 O O . ALA A 1 167 ? -10.255 2.462 14.943 1.00 97.50 167 ALA A O 1
ATOM 1290 N N . ALA A 1 168 ? -11.125 4.542 14.851 1.00 97.75 168 ALA A N 1
ATOM 1291 C CA . ALA A 1 168 ? -12.522 4.123 14.933 1.00 97.75 168 ALA A CA 1
ATOM 1292 C C . ALA A 1 168 ? -12.952 3.297 13.710 1.00 97.75 168 ALA A C 1
ATOM 1294 O O . ALA A 1 168 ? -13.592 2.262 13.868 1.00 97.75 168 ALA A O 1
ATOM 1295 N N . GLU A 1 169 ? -12.554 3.717 12.508 1.00 97.50 169 GLU A N 1
ATOM 1296 C CA . GLU A 1 169 ? -12.925 3.056 11.253 1.00 97.50 169 GLU A CA 1
ATOM 1297 C C . GLU A 1 169 ? -12.289 1.667 11.100 1.00 97.50 169 GLU A C 1
ATOM 1299 O O . GLU A 1 169 ? -12.956 0.711 10.715 1.00 97.50 169 GLU A O 1
ATOM 1304 N N . PHE A 1 170 ? -11.010 1.528 11.458 1.00 96.00 170 PHE A N 1
ATOM 1305 C CA . PHE A 1 170 ? -10.283 0.259 11.355 1.00 96.00 170 PHE A CA 1
ATOM 1306 C C . PHE A 1 170 ? -10.378 -0.612 12.622 1.00 96.00 170 PHE A C 1
ATOM 1308 O O . PHE A 1 170 ? -9.763 -1.678 12.680 1.00 96.00 170 PHE A O 1
ATOM 1315 N N . GLY A 1 171 ? -11.114 -0.179 13.652 1.00 96.31 171 GLY A N 1
ATOM 1316 C CA . GLY A 1 171 ? -11.297 -0.940 14.894 1.00 96.31 171 GLY A CA 1
ATOM 1317 C C . GLY A 1 171 ? -10.001 -1.170 15.683 1.00 96.31 171 GLY A C 1
ATOM 1318 O O . GLY A 1 171 ? -9.813 -2.225 16.297 1.00 96.31 171 GLY A O 1
ATOM 1319 N N . VAL A 1 172 ? -9.079 -0.204 15.658 1.00 96.19 172 VAL A N 1
ATOM 1320 C CA . VAL A 1 172 ? -7.781 -0.278 16.349 1.00 96.19 172 VAL A CA 1
ATOM 1321 C C . VAL A 1 172 ? -7.579 0.902 17.288 1.00 96.19 172 VAL A C 1
ATOM 1323 O O . VAL A 1 172 ? -8.274 1.906 17.222 1.00 96.19 172 VAL A O 1
ATOM 1326 N N . SER A 1 173 ? -6.605 0.802 18.191 1.00 96.56 173 SER A N 1
ATOM 1327 C CA . SER A 1 173 ? -6.288 1.912 19.088 1.00 96.56 173 SER A CA 1
ATOM 1328 C C . SER A 1 173 ? -5.533 3.026 18.349 1.00 96.56 173 SER A C 1
ATOM 1330 O O . SER A 1 173 ? -4.696 2.766 17.480 1.00 96.56 173 SER A O 1
ATOM 1332 N N . GLN A 1 174 ? -5.767 4.286 18.724 1.00 97.44 174 GLN A N 1
ATOM 1333 C CA . GLN A 1 174 ? -5.045 5.434 18.156 1.00 97.44 174 GLN A CA 1
ATOM 1334 C C . GLN A 1 174 ? -3.506 5.316 18.286 1.00 97.44 174 GLN A C 1
ATOM 1336 O O . GLN A 1 174 ? -2.805 5.619 17.314 1.00 97.44 174 GLN A O 1
ATOM 1341 N N . PRO A 1 175 ? -2.937 4.774 19.386 1.00 96.12 175 PRO A N 1
ATOM 1342 C CA . PRO A 1 175 ? -1.505 4.488 19.464 1.00 96.12 175 PRO A CA 1
ATOM 1343 C C . PRO A 1 175 ? -1.004 3.487 18.412 1.00 96.12 175 PRO A C 1
ATOM 1345 O O . PRO A 1 175 ? 0.145 3.593 17.978 1.00 96.12 175 PRO A O 1
ATOM 1348 N N . ALA A 1 176 ? -1.831 2.524 17.986 1.00 94.75 176 ALA A N 1
ATOM 1349 C CA . ALA A 1 176 ? -1.473 1.580 16.928 1.00 94.75 176 ALA A CA 1
ATOM 1350 C C . ALA A 1 176 ? -1.372 2.285 15.567 1.00 94.75 176 ALA A C 1
ATOM 1352 O O . ALA A 1 176 ? -0.356 2.137 14.887 1.00 94.75 176 ALA A O 1
ATOM 1353 N N . ILE A 1 177 ? -2.346 3.140 15.230 1.00 96.69 177 ILE A N 1
ATOM 1354 C CA . ILE A 1 177 ? -2.287 4.007 14.038 1.00 96.69 177 ILE A CA 1
ATOM 1355 C C . ILE A 1 177 ? -1.021 4.866 14.069 1.00 96.69 177 ILE A C 1
ATOM 1357 O O . ILE A 1 177 ? -0.258 4.907 13.107 1.00 96.69 177 ILE A O 1
ATOM 1361 N N . SER A 1 178 ? -0.724 5.479 15.215 1.00 96.50 178 SER A N 1
ATOM 1362 C CA . SER A 1 178 ? 0.467 6.310 15.378 1.00 96.50 178 SER A CA 1
ATOM 1363 C C . SER A 1 178 ? 1.782 5.540 15.159 1.00 96.50 178 SER A C 1
ATOM 1365 O O . SER A 1 178 ? 2.747 6.109 14.644 1.00 96.50 178 SER A O 1
ATOM 1367 N N . LYS A 1 179 ? 1.853 4.250 15.520 1.00 94.62 179 LYS A N 1
ATOM 1368 C CA . LYS A 1 179 ? 3.012 3.384 15.221 1.00 94.62 179 LYS A CA 1
ATOM 1369 C C . LYS A 1 179 ? 3.117 3.072 13.724 1.00 94.62 179 LYS A C 1
ATOM 1371 O O . LYS A 1 179 ? 4.219 3.126 13.179 1.00 94.62 179 LYS A O 1
ATOM 1376 N N . ILE A 1 180 ? 1.987 2.804 13.067 1.00 94.56 180 ILE A N 1
ATOM 1377 C CA . ILE A 1 180 ? 1.907 2.516 11.625 1.00 94.56 180 ILE A CA 1
ATOM 1378 C C . ILE A 1 180 ? 2.356 3.724 10.797 1.00 94.56 180 ILE A C 1
ATOM 1380 O O . ILE A 1 180 ? 3.167 3.558 9.879 1.00 94.56 180 ILE A O 1
ATOM 1384 N N . CYS A 1 181 ? 1.884 4.926 11.146 1.00 95.38 181 CYS A N 1
ATOM 1385 C CA . CYS A 1 181 ? 2.237 6.168 10.454 1.00 95.38 181 CYS A CA 1
ATOM 1386 C C . CYS A 1 181 ? 3.702 6.558 10.672 1.00 95.38 181 CYS A C 1
ATOM 1388 O O . CYS A 1 181 ? 4.359 7.005 9.742 1.00 95.38 181 CYS A O 1
ATOM 1390 N N . ARG A 1 182 ? 4.252 6.333 11.874 1.00 94.19 182 ARG A N 1
ATOM 1391 C CA . ARG A 1 182 ? 5.677 6.584 12.159 1.00 94.19 182 ARG A CA 1
ATOM 1392 C C . ARG A 1 182 ? 6.623 5.596 11.470 1.00 94.19 182 ARG A C 1
ATOM 1394 O O . ARG A 1 182 ? 7.834 5.747 11.587 1.00 94.19 182 ARG A O 1
ATOM 1401 N N . GLY A 1 183 ? 6.097 4.552 10.823 1.00 86.56 183 GLY A N 1
ATOM 1402 C CA . GLY A 1 183 ? 6.906 3.526 10.164 1.00 86.56 183 GLY A CA 1
ATOM 1403 C C . GLY A 1 183 ? 7.790 2.730 11.128 1.00 86.56 183 GLY A C 1
ATOM 1404 O O . GLY A 1 183 ? 8.670 1.991 10.688 1.00 86.56 183 GLY A O 1
ATOM 1405 N N . LYS A 1 184 ? 7.570 2.851 12.445 1.00 75.56 184 LYS A N 1
ATOM 1406 C CA . LYS A 1 184 ? 8.350 2.118 13.437 1.00 75.56 184 LYS A CA 1
ATOM 1407 C C . LYS A 1 184 ? 7.920 0.664 13.322 1.00 75.56 184 LYS A C 1
ATOM 1409 O O . LYS A 1 184 ? 6.832 0.318 13.779 1.00 75.56 184 LYS A O 1
ATOM 1414 N N . LYS A 1 185 ? 8.751 -0.164 12.674 1.00 65.62 185 LYS A N 1
ATOM 1415 C CA . LYS A 1 185 ? 8.596 -1.623 12.668 1.00 65.62 185 LYS A CA 1
ATOM 1416 C C . LYS A 1 185 ? 8.380 -2.031 14.121 1.00 65.62 185 LYS A C 1
ATOM 1418 O O . LYS A 1 185 ? 9.291 -1.917 14.940 1.00 65.62 185 LYS A O 1
ATOM 1423 N N . THR A 1 186 ? 7.159 -2.418 14.477 1.00 54.38 186 THR A N 1
ATOM 1424 C CA . THR A 1 186 ? 6.924 -3.083 15.751 1.00 54.38 186 THR A CA 1
ATOM 1425 C C . THR A 1 186 ? 7.775 -4.335 15.685 1.00 54.38 186 THR A C 1
ATOM 1427 O O . THR A 1 186 ? 7.555 -5.168 14.812 1.00 54.38 186 THR A O 1
ATOM 1430 N N . ALA A 1 187 ? 8.810 -4.406 16.518 1.00 51.50 187 ALA A N 1
ATOM 1431 C CA . ALA A 1 187 ? 9.760 -5.509 16.564 1.00 51.50 187 ALA A CA 1
ATOM 1432 C C . ALA A 1 187 ? 9.098 -6.781 17.127 1.00 51.50 187 ALA A C 1
ATOM 1434 O O . ALA A 1 187 ? 9.540 -7.333 18.123 1.00 51.50 187 ALA A O 1
ATOM 1435 N N . SER A 1 188 ? 8.006 -7.234 16.511 1.00 51.28 188 SER A N 1
ATOM 1436 C CA . SER A 1 188 ? 7.421 -8.556 16.718 1.00 51.28 188 SER A CA 1
ATOM 1437 C C . SER A 1 188 ? 7.950 -9.521 15.651 1.00 51.28 188 SER A C 1
ATOM 1439 O O . SER A 1 188 ? 7.191 -10.241 15.010 1.00 51.28 188 SER A O 1
ATOM 1441 N N . GLY A 1 189 ? 9.260 -9.483 15.407 1.00 43.06 189 GLY A N 1
ATOM 1442 C CA . GLY A 1 189 ? 9.985 -10.630 14.870 1.00 43.06 189 GLY A CA 1
ATOM 1443 C C . GLY A 1 189 ? 10.607 -11.360 16.061 1.00 43.06 189 GLY A C 1
ATOM 1444 O O . GLY A 1 189 ? 11.069 -10.675 16.978 1.00 43.06 189 GLY A O 1
ATOM 1445 N N . PRO A 1 190 ? 10.590 -12.702 16.121 1.00 45.44 190 PRO A N 1
ATOM 1446 C CA . PRO A 1 190 ? 11.201 -13.422 17.231 1.00 45.44 190 PRO A CA 1
ATOM 1447 C C . PRO A 1 190 ? 12.677 -13.028 17.346 1.00 45.44 190 PRO A C 1
ATOM 1449 O O . PRO A 1 190 ? 13.419 -13.058 16.364 1.00 45.44 190 PRO A O 1
ATOM 1452 N N . ALA A 1 191 ? 13.088 -12.622 18.547 1.00 46.06 191 ALA A N 1
ATOM 1453 C CA . ALA A 1 191 ? 14.468 -12.291 18.860 1.00 46.06 191 ALA A CA 1
ATOM 1454 C C . ALA A 1 191 ? 15.333 -13.559 18.767 1.00 46.06 191 ALA A C 1
ATOM 1456 O O . ALA A 1 191 ? 15.503 -14.279 19.743 1.00 46.06 191 ALA A O 1
ATOM 1457 N N . LEU A 1 192 ? 15.894 -13.831 17.589 1.00 44.72 192 LEU A N 1
ATOM 1458 C CA . LEU A 1 192 ? 16.906 -14.873 17.371 1.00 44.72 192 LEU A CA 1
ATOM 1459 C C . LEU A 1 192 ? 18.323 -14.415 17.782 1.00 44.72 192 LEU A C 1
ATOM 1461 O O . LEU A 1 192 ? 19.311 -14.959 17.308 1.00 44.72 192 LEU A O 1
ATOM 1465 N N . ALA A 1 193 ? 18.448 -13.411 18.656 1.00 42.50 193 ALA A N 1
ATOM 1466 C CA . ALA A 1 193 ? 19.721 -12.751 18.965 1.00 42.50 193 ALA A CA 1
ATOM 1467 C C . ALA A 1 193 ? 20.177 -12.912 20.429 1.00 42.50 193 ALA A C 1
ATOM 1469 O O . ALA A 1 193 ? 20.820 -12.018 20.969 1.00 42.50 193 ALA A O 1
ATOM 1470 N N . SER A 1 194 ? 19.863 -14.033 21.090 1.00 40.19 194 SER A N 1
ATOM 1471 C CA . SER A 1 194 ? 20.376 -14.312 22.445 1.00 40.19 194 SER A CA 1
ATOM 1472 C C . SER A 1 194 ? 21.011 -15.694 22.627 1.00 40.19 194 SER A C 1
ATOM 1474 O O . SER A 1 194 ? 21.089 -16.173 23.756 1.00 40.19 194 SER A O 1
ATOM 1476 N N . TRP A 1 195 ? 21.493 -16.338 21.559 1.00 39.16 195 TRP A N 1
ATOM 1477 C CA . TRP A 1 195 ? 22.314 -17.549 21.686 1.00 39.16 195 TRP A CA 1
ATOM 1478 C C . TRP A 1 195 ? 23.749 -17.283 21.226 1.00 39.16 195 TRP A C 1
ATOM 1480 O O . TRP A 1 195 ? 24.148 -17.622 20.119 1.00 39.16 195 TRP A O 1
ATOM 1490 N N . ILE A 1 196 ? 24.509 -16.626 22.100 1.00 43.88 196 ILE A N 1
ATOM 1491 C CA . ILE A 1 196 ? 25.971 -16.702 22.127 1.00 43.88 196 ILE A CA 1
ATOM 1492 C C . ILE A 1 196 ? 26.316 -17.128 23.561 1.00 43.88 196 ILE A C 1
ATOM 1494 O O . ILE A 1 196 ? 26.051 -16.356 24.489 1.00 43.88 196 ILE A O 1
ATOM 1498 N N . PRO A 1 197 ? 26.815 -18.357 23.789 1.00 53.19 197 PRO A N 1
ATOM 1499 C CA . PRO A 1 197 ? 27.414 -18.723 25.066 1.00 53.19 197 PRO A CA 1
ATOM 1500 C C . PRO A 1 197 ? 28.714 -17.929 25.256 1.00 53.19 197 PRO A C 1
ATOM 1502 O O . PRO A 1 197 ? 29.403 -17.646 24.279 1.00 53.19 197 PRO A O 1
ATOM 1505 N N . ARG A 1 198 ? 28.979 -17.550 26.509 1.00 57.91 198 ARG A N 1
ATOM 1506 C CA . ARG A 1 198 ? 30.075 -16.669 26.947 1.00 57.91 198 ARG A CA 1
ATOM 1507 C C . ARG A 1 198 ? 31.464 -17.122 26.518 1.00 57.91 198 ARG A C 1
ATOM 1509 O O . ARG A 1 198 ? 31.713 -18.344 26.583 1.00 57.91 198 ARG A O 1
#

Sequence (198 aa):
MALAERQTVETETQARQILKRQGGYRDPLSGEWYPFPAPEAPVALLSKFPELAEMSRGANARLKLLHHRAARYEQLLTELQAAGSIEFYEPGTLLPLHPSELITDPIVDMDRIAEQIMEYAKARAMAPPSLAALPSAASKGSSKLTPAQHAEIRRRAGNGE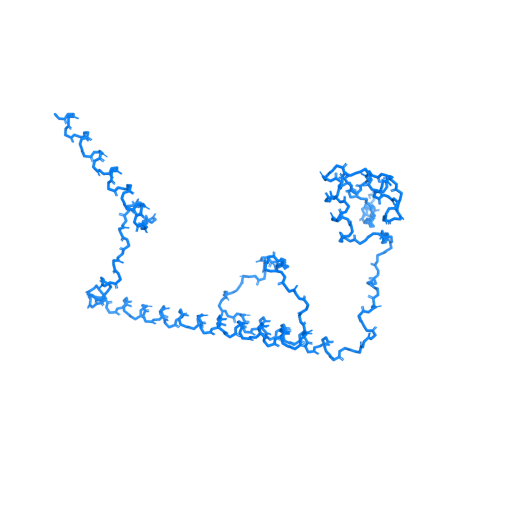SQTKLAAEFGVSQPAISKICRGKKTASGPALASWIPR

Solvent-accessible surface area (backbone atoms only — not comparable to full-atom values): 12426 Å² total; per-residue (Å²): 111,77,68,60,58,52,53,53,56,52,54,53,52,52,52,52,54,51,35,62,74,70,62,32,48,67,43,86,87,82,67,48,79,40,72,61,75,56,91,77,54,55,63,75,55,34,74,76,35,64,68,58,42,52,52,47,52,53,50,51,52,52,52,51,50,50,52,53,50,52,53,51,51,55,50,50,52,50,53,39,45,74,67,66,75,51,84,76,83,65,94,83,74,74,77,83,73,61,76,84,76,65,80,58,68,88,81,72,50,60,67,56,51,51,48,52,52,50,51,50,52,50,51,58,72,68,46,62,90,74,63,89,70,66,77,85,82,85,63,94,76,70,61,98,64,53,73,68,55,53,52,51,54,41,54,45,45,72,73,69,49,56,54,64,59,53,13,64,74,71,75,47,56,45,70,56,47,53,36,62,65,67,64,55,76,74,81,78,60,85,82,85,82,79,86,73,84,131

Secondary structure (DSSP, 8-state):
-HHHHHHHHHHHHHHHHHHHHTTPEEPTTT--EEPPPPTTTHHHHHTT-HHHHHHHHHHHHHHHHHHHHHHHHHHHHHHHHHTT--S---TT------GGG--S-TTTSHHHHHHHHHHHHHHHHHS-TTSTT------TT--SS-HHHHHHHHHHHHTT--HHHHHHHTT--HHHHHHHHTT-----S---------

Organism: Burkholderia glumae (NCBI:txid337)

Foldseek 3Di:
DVVVVVVVVVVVVVVVVVQVVQVWDQDPPVRDTDRDPDPPPPPVVCVVPVPVVVVVVVVVVVVVVVVVVVVVVVVVVVVCVVVVVDDDDDVPDDDDPDVVVCPDDVPPCPVVVVVVVVVVSVVVVPDDPVPVDDDDDDDPDPDPDDPVLLVVLLVVVVVVDDLVVSCVVSVHDSVVSVCSNVVPPPPSPPCPPPPDDD

Nearest PDB structures (foldseek):
  2r0q-assembly1_E  TM=5.146E-01  e=1.451E-01  Staphylococcus aureus
  3tgn-assembly1_A  TM=4.041E-01  e=5.402E-02  Streptococcus pneumoniae D39
  5yi2-assembly2_E  TM=3.948E-01  e=1.888E-01  Lactococcus lactis subsp. lactis Il1403
  6fi9-assembly1_A  TM=4.087E-01  e=2.624E-01  Lactococcus cremoris subsp. cremoris MG1363
  1mdm-assembly1_A  TM=5.963E-01  e=2.630E+00  Homo sapiens

Mean predicted aligned error: 19.28 Å

Radius of gyration: 29.78 Å; Cα contacts (8 Å, |Δi|>4): 61; chains: 1; bounding box: 56×63×79 Å